Protein AF-A0A928JBV0-F1 (afdb_monomer)

Secondary structure (DSSP, 8-state):
-EEEEEEE-SHHHHHHHHHHHHHHHT-TTEEEEEEE--TTHHHHHHHHHHHTPPPSEE-----TT--HHHHHHHHHHHHHHHHHHH--SEEEEETTSHHHHHHHHHHHHTT--EEEETTT---S-TTSSTTHHHHHHHHHHHEEEEEESSHHHHHHHHHTT--GGGEEE---THHHHHHHH--TT---HHHHHTTTS---------GGGTTHHHHHHHHHHHHH-

Nearest PDB structures (foldseek):
  4fkz-assembly1_B  TM=9.687E-01  e=2.172E-29  Bacillus subtilis subsp. subtilis str. 168
  3dzc-assembly1_B  TM=9.925E-01  e=2.693E-26  Vibrio cholerae
  8ahf-assembly1_B-2  TM=8.618E-01  e=4.509E-29  Bacillus anthracis
  1o6c-assembly1_A  TM=9.311E-01  e=1.449E-27  Bacillus subtilis
  1o6c-assembly1_B  TM=8.929E-01  e=6.980E-28  Bacillus subtilis

Radius of gyration: 18.91 Å; Cα contacts (8 Å, |Δi|>4): 354; chains: 1; bounding box: 47×37×56 Å

Mean predicted aligned error: 4.32 Å

Sequence (225 aa):
MKKVMLVFGTRPEAI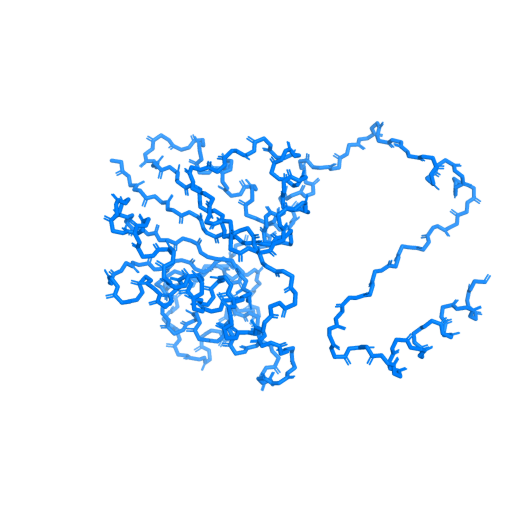KMCPLVNELKSRKNIETIVCVTGQHRQMLDQVLGAFGVVPDYDLSIMKQGQTLFDITTNILNSIKEVLETVSPDVVLVHGDTSTTFVTALACFYLQIPVGHVEAGLRTYDIYSPYPEEFNRQAVGIISKYNFAPTERSKDNLVREGKAVDSIFVTGNTAIDALKTTVREDYTHPELEWAKDSRLIMITAHRRENLGEPMHSMFRAIRRVM

Foldseek 3Di:
DAEEEEEEEDLVQLLQCLLVLVVQVVDPVYDYAYEYAPQPVVSNVVSCVLSVHDHPYYLNQHDPPDDLVSSLVSLLVSVLVVCVVRVGQEYEAEAFDSRRQSNLVSCVVVVRAYAYAQAQDAPPDCVVQPPRRVSRVNSLVRHQAYAHQDVNSLVNSVVVVDDNVRYHHDHTSNVVSCVSNDDPPDDDPVCVVCVVHDDDDDDDDRPVCPDPNVVVVVVVVVVVD

Solvent-accessible surface area (backbone atoms only — not comparable to full-atom values): 12486 Å² total; per-residue (Å²): 117,48,36,39,32,39,43,45,26,38,44,74,43,43,49,34,43,46,52,54,50,56,54,42,64,71,36,94,59,44,44,66,42,36,36,31,41,26,64,35,49,77,60,30,52,55,46,30,60,72,68,72,53,77,63,80,38,73,62,63,60,53,61,90,88,65,49,74,66,52,53,44,52,46,50,44,61,56,48,48,60,53,49,68,72,64,59,46,69,29,38,37,28,46,52,33,43,70,58,27,28,36,50,45,50,50,28,55,77,69,71,35,45,28,31,29,39,56,25,39,74,81,74,92,35,59,75,52,56,68,62,34,42,44,24,34,54,56,34,58,73,67,39,60,32,31,35,8,39,38,69,71,18,43,51,48,35,46,74,74,68,46,60,69,92,37,52,42,74,70,48,57,48,60,61,56,32,48,74,76,66,66,60,95,85,70,82,48,73,71,54,64,72,38,64,95,54,89,82,84,87,85,88,88,82,59,77,90,37,66,58,68,60,45,55,51,52,53,55,53,52,65,74,76,107

pLDDT: mean 94.3, std 5.61, range [72.19, 98.88]

Structure (mmCIF, N/CA/C/O backbone):
data_AF-A0A928JBV0-F1
#
_entry.id   AF-A0A928JBV0-F1
#
loop_
_atom_site.group_PDB
_atom_site.id
_atom_site.type_symbol
_atom_site.label_atom_id
_atom_site.label_alt_id
_atom_site.label_comp_id
_atom_site.label_asym_id
_atom_site.label_entity_id
_atom_site.label_seq_id
_atom_site.pdbx_PDB_ins_code
_atom_site.Cartn_x
_atom_site.Cartn_y
_atom_site.Cartn_z
_atom_site.occupancy
_atom_site.B_iso_or_equiv
_atom_site.auth_seq_id
_atom_site.auth_comp_id
_atom_site.auth_asym_id
_atom_site.auth_atom_id
_atom_site.pdbx_PDB_model_num
ATOM 1 N N . MET A 1 1 ? -21.062 11.197 8.707 1.00 83.94 1 MET A N 1
ATOM 2 C CA . MET A 1 1 ? -20.104 10.909 7.619 1.00 83.94 1 MET A CA 1
ATOM 3 C C . MET A 1 1 ? -19.046 9.983 8.195 1.00 83.94 1 MET A C 1
ATOM 5 O O . MET A 1 1 ? -18.702 10.190 9.352 1.00 83.94 1 MET A O 1
ATOM 9 N N . LYS A 1 2 ? -18.625 8.929 7.489 1.00 95.31 2 LYS A N 1
ATOM 10 C CA . LYS A 1 2 ? -17.580 8.016 7.985 1.00 95.31 2 LYS A CA 1
ATOM 11 C C . LYS A 1 2 ? -16.207 8.521 7.551 1.00 95.31 2 LYS A C 1
ATOM 13 O O . LYS A 1 2 ? -16.027 8.758 6.360 1.00 95.31 2 LYS A O 1
ATOM 18 N N . LYS A 1 3 ? -15.267 8.668 8.486 1.00 98.25 3 LYS A N 1
ATOM 19 C CA . LYS A 1 3 ? -13.886 9.086 8.214 1.00 98.25 3 LYS A CA 1
ATOM 20 C C . LYS A 1 3 ? -13.041 7.892 7.795 1.00 98.25 3 LYS A C 1
ATOM 22 O O . LYS A 1 3 ? -12.772 7.005 8.602 1.00 98.25 3 LYS A O 1
ATOM 27 N N . VAL A 1 4 ? -12.632 7.878 6.531 1.00 98.69 4 VAL A N 1
ATOM 28 C CA . VAL A 1 4 ? -11.766 6.852 5.945 1.00 98.69 4 VAL A CA 1
ATOM 29 C C . VAL A 1 4 ? -10.428 7.498 5.630 1.00 98.69 4 VAL A C 1
ATOM 31 O O . VAL A 1 4 ? -10.337 8.363 4.760 1.00 98.69 4 VAL A O 1
ATOM 34 N N . MET A 1 5 ? -9.389 7.071 6.339 1.00 98.81 5 MET A N 1
ATOM 35 C CA . MET A 1 5 ? -8.034 7.569 6.131 1.00 98.81 5 MET A CA 1
ATOM 36 C C . MET A 1 5 ? -7.238 6.572 5.292 1.00 98.81 5 MET A C 1
ATOM 38 O O . MET A 1 5 ? -7.181 5.396 5.629 1.00 98.81 5 MET A O 1
ATOM 42 N N . LEU A 1 6 ? -6.619 7.020 4.205 1.00 98.75 6 LEU A N 1
ATOM 43 C CA . LEU A 1 6 ? -5.734 6.213 3.372 1.00 98.75 6 LEU A CA 1
ATOM 44 C C . LEU A 1 6 ? -4.290 6.580 3.681 1.00 98.75 6 LEU A C 1
ATOM 46 O O . LEU A 1 6 ? -3.950 7.764 3.683 1.00 98.75 6 LEU A O 1
ATOM 50 N N . VAL A 1 7 ? -3.452 5.568 3.909 1.00 98.44 7 VAL A N 1
ATOM 51 C CA . VAL A 1 7 ? -2.036 5.758 4.230 1.00 98.44 7 VAL A CA 1
ATOM 52 C C . VAL A 1 7 ? -1.150 4.974 3.273 1.00 98.44 7 VAL A C 1
ATOM 54 O O . VAL A 1 7 ? -1.300 3.761 3.120 1.00 98.44 7 VAL A O 1
ATOM 57 N N . PHE A 1 8 ? -0.216 5.673 2.628 1.00 97.56 8 PHE A N 1
ATOM 58 C CA . PHE A 1 8 ? 0.769 5.095 1.710 1.00 97.56 8 PHE A CA 1
ATOM 59 C C . PHE A 1 8 ? 2.039 5.955 1.645 1.00 97.56 8 PHE A C 1
ATOM 61 O O . PHE A 1 8 ? 2.011 7.142 1.955 1.00 97.56 8 PHE A O 1
ATOM 68 N N . GLY A 1 9 ? 3.181 5.371 1.278 1.00 93.00 9 GLY A N 1
ATOM 69 C CA . GLY A 1 9 ? 4.481 6.045 1.419 1.00 93.00 9 GLY A CA 1
ATOM 70 C C . GLY A 1 9 ? 5.362 6.060 0.182 1.00 93.00 9 GLY A C 1
ATOM 71 O O . GLY A 1 9 ? 6.309 6.845 0.093 1.00 93.00 9 GLY A O 1
ATOM 72 N N . THR A 1 10 ? 5.076 5.181 -0.770 1.00 92.00 10 THR A N 1
ATOM 73 C CA . THR A 1 10 ? 5.952 4.895 -1.901 1.00 92.00 10 THR A CA 1
ATOM 74 C C . THR A 1 10 ? 5.233 5.074 -3.234 1.00 92.00 10 THR A C 1
ATOM 76 O O . THR A 1 10 ? 4.006 5.041 -3.323 1.00 92.00 10 THR A O 1
ATOM 79 N N . ARG A 1 11 ? 6.017 5.218 -4.309 1.00 92.44 11 ARG A N 1
ATOM 80 C CA . ARG A 1 11 ? 5.502 5.313 -5.681 1.00 92.44 11 ARG A CA 1
ATOM 81 C C . ARG A 1 11 ? 4.572 4.141 -6.063 1.00 92.44 11 ARG A C 1
ATOM 83 O O . ARG A 1 11 ? 3.486 4.425 -6.561 1.00 92.44 11 ARG A O 1
ATOM 90 N N . PRO A 1 12 ? 4.931 2.853 -5.850 1.00 92.94 12 PRO A N 1
ATOM 91 C CA . PRO A 1 12 ? 4.042 1.742 -6.201 1.00 92.94 12 PRO A CA 1
ATOM 92 C C . PRO A 1 12 ? 2.719 1.749 -5.430 1.00 92.94 12 PRO A C 1
ATOM 94 O O . PRO A 1 12 ? 1.679 1.467 -6.019 1.00 92.94 12 PRO A O 1
ATOM 97 N N . GLU A 1 13 ? 2.745 2.098 -4.140 1.00 96.00 13 GLU A N 1
ATOM 98 C CA . GLU A 1 13 ? 1.518 2.217 -3.347 1.00 96.00 13 GLU A CA 1
ATOM 99 C C . GLU A 1 13 ? 0.649 3.365 -3.860 1.00 96.00 13 GLU A C 1
ATOM 101 O O . GLU A 1 13 ? -0.545 3.176 -4.054 1.00 96.00 13 GLU A O 1
ATOM 106 N N . ALA A 1 14 ? 1.236 4.531 -4.146 1.00 95.44 14 ALA A N 1
ATOM 107 C CA . ALA A 1 14 ? 0.493 5.684 -4.642 1.00 95.44 14 ALA A CA 1
ATOM 108 C C . ALA A 1 14 ? -0.211 5.394 -5.974 1.00 95.44 14 ALA A C 1
ATOM 110 O O . ALA A 1 14 ? -1.377 5.747 -6.122 1.00 95.44 14 ALA A O 1
ATOM 111 N N . ILE A 1 15 ? 0.447 4.692 -6.906 1.00 95.38 15 ILE A N 1
ATOM 112 C CA . ILE A 1 15 ? -0.160 4.298 -8.192 1.00 95.38 15 ILE A CA 1
ATOM 113 C C . ILE A 1 15 ? -1.432 3.475 -7.959 1.00 95.38 15 ILE A C 1
ATOM 115 O O . ILE A 1 15 ? -2.425 3.668 -8.650 1.00 95.38 15 ILE A O 1
ATOM 119 N N . LYS A 1 16 ? -1.416 2.576 -6.971 1.00 96.62 16 LYS A N 1
ATOM 120 C CA . LYS A 1 16 ? -2.534 1.677 -6.661 1.00 96.62 16 LYS A CA 1
ATOM 121 C C . LYS A 1 16 ? -3.578 2.301 -5.731 1.00 96.62 16 LYS A C 1
ATOM 123 O O . LYS A 1 16 ? -4.743 1.915 -5.784 1.00 96.62 16 LYS A O 1
ATOM 128 N N . MET A 1 17 ? -3.196 3.257 -4.889 1.00 97.88 17 MET A N 1
ATOM 129 C CA . MET A 1 17 ? -4.086 3.878 -3.905 1.00 97.88 17 MET A CA 1
ATOM 130 C C . MET A 1 17 ? -4.766 5.144 -4.422 1.00 97.88 17 MET A C 1
ATOM 132 O O . MET A 1 17 ? -5.893 5.413 -4.020 1.00 97.88 17 MET A O 1
ATOM 136 N N . CYS A 1 18 ? -4.157 5.904 -5.336 1.00 97.12 18 CYS A N 1
ATOM 137 C CA . CYS A 1 18 ? -4.776 7.120 -5.875 1.00 97.12 18 CYS A CA 1
ATOM 138 C C . CYS A 1 18 ? -6.117 6.878 -6.600 1.00 97.12 18 CYS A C 1
ATOM 140 O O . CYS A 1 18 ? -7.041 7.662 -6.372 1.00 97.12 18 CYS A O 1
ATOM 142 N N . PRO A 1 19 ? -6.305 5.801 -7.396 1.00 96.75 19 PRO A N 1
ATOM 143 C CA . PRO A 1 19 ? -7.626 5.464 -7.930 1.00 96.75 19 PRO A CA 1
ATOM 144 C C . PRO A 1 19 ? -8.675 5.292 -6.824 1.00 96.75 19 PRO A C 1
ATOM 146 O O . PRO A 1 19 ? -9.783 5.812 -6.932 1.00 96.75 19 PRO A O 1
ATOM 149 N N . LEU A 1 20 ? -8.301 4.635 -5.720 1.00 97.69 20 LEU A N 1
ATOM 150 C CA . LEU A 1 20 ? -9.177 4.437 -4.566 1.00 97.69 20 LEU A CA 1
ATOM 151 C C . LEU A 1 20 ? -9.459 5.750 -3.820 1.00 97.69 20 LEU A C 1
ATOM 153 O O . LEU A 1 20 ? -10.593 5.976 -3.405 1.00 97.69 20 LEU A O 1
ATOM 157 N N . VAL A 1 21 ? -8.467 6.638 -3.685 1.00 98.06 21 VAL A N 1
ATOM 158 C CA . VAL A 1 21 ? -8.668 7.995 -3.145 1.00 98.06 21 VAL A CA 1
ATOM 159 C C . VAL A 1 21 ? -9.732 8.735 -3.955 1.00 98.06 21 VAL A C 1
ATOM 161 O O . VAL A 1 21 ? -10.679 9.270 -3.380 1.00 98.06 21 VAL A O 1
ATOM 164 N N . ASN A 1 22 ? -9.589 8.760 -5.280 1.00 96.69 22 ASN A N 1
ATOM 165 C CA . ASN A 1 22 ? -10.505 9.477 -6.166 1.00 96.69 22 ASN A CA 1
ATOM 166 C C . ASN A 1 22 ? -11.915 8.875 -6.125 1.00 96.69 22 ASN A C 1
ATOM 168 O O . ASN A 1 22 ? -12.902 9.610 -6.059 1.00 96.69 22 ASN A O 1
ATOM 172 N N . GLU A 1 23 ? -12.010 7.546 -6.071 1.00 96.88 23 GLU A N 1
ATOM 173 C CA . GLU A 1 23 ? -13.278 6.843 -5.913 1.00 96.88 23 GLU A CA 1
ATOM 174 C C . GLU A 1 23 ? -13.968 7.204 -4.588 1.00 96.88 23 GLU A C 1
ATOM 176 O O . GLU A 1 23 ? -15.149 7.549 -4.590 1.00 96.88 23 GLU A O 1
ATOM 181 N N . LEU A 1 24 ? -13.248 7.203 -3.460 1.00 97.25 24 LEU A N 1
ATOM 182 C CA . LEU A 1 24 ? -13.814 7.550 -2.151 1.00 97.25 24 LEU A CA 1
ATOM 183 C C . LEU A 1 24 ? -14.225 9.025 -2.063 1.00 97.25 24 LEU A C 1
ATOM 185 O O . LEU A 1 24 ? -15.301 9.316 -1.536 1.00 97.25 24 LEU A O 1
ATOM 189 N N . LYS A 1 25 ? -13.451 9.943 -2.661 1.00 96.50 25 LYS A N 1
ATOM 190 C CA . LYS A 1 25 ? -13.806 11.371 -2.760 1.00 96.50 25 LYS A CA 1
ATOM 191 C C . LYS A 1 25 ? -15.112 11.614 -3.528 1.00 96.50 25 LYS A C 1
ATOM 193 O O . LYS A 1 25 ? -15.774 12.620 -3.289 1.00 96.50 25 LYS A O 1
ATOM 198 N N . SER A 1 26 ? -15.530 10.695 -4.404 1.00 96.19 26 SER A N 1
ATOM 199 C CA . SER A 1 26 ? -16.819 10.786 -5.110 1.00 96.19 26 SER A CA 1
ATOM 200 C C . SER A 1 26 ? -18.037 10.421 -4.238 1.00 96.19 26 SER A C 1
ATOM 202 O O . SER A 1 26 ? -19.185 10.683 -4.615 1.00 96.19 26 SER A O 1
ATOM 204 N N . ARG A 1 27 ? -17.830 9.805 -3.062 1.00 96.69 27 ARG A N 1
ATOM 205 C CA . ARG A 1 27 ? -18.903 9.250 -2.222 1.00 96.69 27 ARG A CA 1
ATOM 206 C C . ARG A 1 27 ? -19.367 10.248 -1.158 1.00 96.69 27 ARG A C 1
ATOM 208 O O . ARG A 1 27 ? -18.659 10.543 -0.208 1.00 96.69 27 ARG A O 1
ATOM 215 N N . LYS A 1 28 ? -20.637 10.665 -1.230 1.00 94.00 28 LYS A N 1
ATOM 216 C CA . LYS A 1 28 ? -21.239 11.683 -0.335 1.00 94.00 28 LYS A CA 1
ATOM 217 C C . LYS A 1 28 ? -21.212 11.368 1.171 1.00 94.00 28 LYS A C 1
ATOM 219 O O . LYS A 1 28 ? -21.326 12.282 1.976 1.00 94.00 28 LYS A O 1
ATOM 224 N N . ASN A 1 29 ? -21.112 10.095 1.561 1.00 95.25 29 ASN A N 1
ATOM 225 C CA . ASN A 1 29 ? -21.184 9.669 2.967 1.00 95.25 29 ASN A CA 1
ATOM 226 C C . ASN A 1 29 ? -19.812 9.353 3.586 1.00 95.25 29 ASN A C 1
ATOM 228 O O . ASN A 1 29 ? -19.758 8.925 4.746 1.00 95.25 29 ASN A O 1
ATOM 232 N N . ILE A 1 30 ? -18.729 9.562 2.832 1.00 97.56 30 ILE A N 1
ATOM 233 C CA . ILE A 1 30 ? -17.359 9.263 3.241 1.00 97.56 30 ILE A CA 1
ATOM 234 C C . ILE A 1 30 ? -16.554 10.557 3.269 1.00 97.56 30 ILE A C 1
ATOM 236 O O . ILE A 1 30 ? -16.477 11.287 2.287 1.00 97.56 30 ILE A O 1
ATOM 240 N N . GLU A 1 31 ? -15.931 10.813 4.408 1.00 98.12 31 GLU A N 1
ATOM 241 C CA . GLU A 1 31 ? -14.885 11.813 4.538 1.00 98.12 31 GLU A CA 1
ATOM 242 C C . GLU A 1 31 ? -13.558 11.117 4.241 1.00 98.12 31 GLU A C 1
ATOM 244 O O . GLU A 1 31 ? -13.145 10.221 4.978 1.00 98.12 31 GLU A O 1
ATOM 249 N N . THR A 1 32 ? -12.941 11.467 3.114 1.00 98.38 32 THR A N 1
ATOM 250 C CA . THR A 1 32 ? -11.702 10.833 2.650 1.00 98.38 32 THR A CA 1
ATOM 251 C C . THR A 1 32 ? -10.517 11.663 3.104 1.00 98.38 32 THR A C 1
ATOM 253 O O . THR A 1 32 ? -10.417 12.821 2.711 1.00 98.38 32 THR A O 1
ATOM 256 N N . ILE A 1 33 ? -9.623 11.057 3.881 1.00 98.62 33 ILE A N 1
ATOM 257 C CA . ILE A 1 33 ? -8.412 11.699 4.396 1.00 98.62 33 ILE A CA 1
ATOM 258 C C . ILE A 1 33 ? -7.207 10.970 3.817 1.00 98.62 33 ILE A C 1
ATOM 260 O O . ILE A 1 33 ? -7.123 9.745 3.882 1.00 98.62 33 ILE A O 1
ATOM 264 N N . VAL A 1 34 ? -6.269 11.702 3.237 1.00 98.50 34 VAL A N 1
ATOM 265 C CA . VAL A 1 34 ? -5.076 11.153 2.596 1.00 98.50 34 VAL A CA 1
ATOM 266 C C . VAL A 1 34 ? -3.859 11.529 3.423 1.00 98.50 34 VAL A C 1
ATOM 268 O O . VAL A 1 34 ? -3.534 12.704 3.570 1.00 98.50 34 VAL A O 1
ATOM 271 N N . CYS A 1 35 ? -3.156 10.528 3.939 1.00 98.31 35 CYS A N 1
ATOM 272 C CA . CYS A 1 35 ? -1.894 10.722 4.631 1.00 98.31 35 CYS A CA 1
ATOM 273 C C . CYS A 1 35 ? -0.786 9.994 3.889 1.00 98.31 35 CYS A C 1
ATOM 275 O O . CYS A 1 35 ? -0.872 8.795 3.624 1.00 98.31 35 CYS A O 1
ATOM 277 N N . VAL A 1 36 ? 0.275 10.721 3.567 1.00 97.19 36 VAL A N 1
ATOM 278 C CA . VAL A 1 36 ? 1.465 10.136 2.974 1.00 97.19 36 VAL A CA 1
ATOM 279 C C . VAL A 1 36 ? 2.617 10.146 3.956 1.00 97.19 36 VAL A C 1
ATOM 281 O O . VAL A 1 36 ? 2.863 11.138 4.638 1.00 97.19 36 VAL A O 1
ATOM 284 N N . THR A 1 37 ? 3.354 9.040 4.039 1.00 93.44 37 THR A N 1
ATOM 285 C CA . THR A 1 37 ? 4.546 9.007 4.899 1.00 93.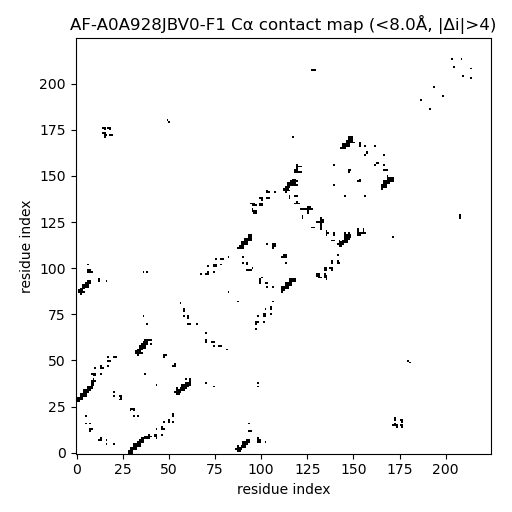44 37 THR A CA 1
ATOM 286 C C . THR A 1 37 ? 5.731 9.714 4.248 1.00 93.44 37 THR A C 1
ATOM 288 O O . THR A 1 37 ? 6.608 10.223 4.941 1.00 93.44 37 THR A O 1
ATOM 291 N N . GLY A 1 38 ? 5.753 9.770 2.913 1.00 84.19 38 GLY A N 1
ATOM 292 C CA . GLY A 1 38 ? 6.812 10.418 2.152 1.00 84.19 38 GLY A CA 1
ATOM 293 C C . GLY A 1 38 ? 8.107 9.609 2.076 1.00 84.19 38 GLY A C 1
ATOM 294 O O . GLY A 1 38 ? 9.152 10.208 1.863 1.00 84.19 38 GLY A O 1
ATOM 295 N N . GLN A 1 39 ? 8.071 8.273 2.215 1.00 73.62 39 GLN A N 1
ATOM 296 C CA . GLN A 1 39 ? 9.257 7.398 2.146 1.00 73.62 39 GLN A CA 1
ATOM 297 C C . GLN A 1 39 ? 10.081 7.600 0.854 1.00 73.62 39 GLN A C 1
ATOM 299 O O . GLN A 1 39 ? 11.307 7.533 0.896 1.00 73.62 39 GLN A O 1
ATOM 304 N N . HIS A 1 40 ? 9.428 7.905 -0.277 1.00 75.38 40 HIS A N 1
ATOM 305 C CA . HIS A 1 40 ? 10.074 8.285 -1.545 1.00 75.38 40 HIS A CA 1
ATOM 306 C C . HIS A 1 40 ? 9.528 9.615 -2.098 1.00 75.38 40 HIS A C 1
ATOM 308 O O . HIS A 1 40 ? 8.868 9.618 -3.137 1.00 75.38 40 HIS A O 1
ATOM 314 N N . ARG A 1 41 ? 9.808 10.743 -1.431 1.00 78.31 41 ARG A N 1
ATOM 315 C CA . ARG A 1 41 ? 9.192 12.059 -1.709 1.00 78.31 41 ARG A CA 1
ATOM 316 C C . ARG A 1 41 ? 9.095 12.440 -3.195 1.00 78.31 41 ARG A C 1
ATOM 318 O O . ARG A 1 41 ? 7.999 12.517 -3.732 1.00 78.31 41 ARG A O 1
ATOM 325 N N . GLN A 1 42 ? 10.225 12.569 -3.894 1.00 81.25 42 GLN A N 1
ATOM 326 C CA . GLN A 1 42 ? 10.232 13.035 -5.294 1.00 81.25 42 GLN A CA 1
ATOM 327 C C . GLN A 1 42 ? 9.425 12.133 -6.243 1.00 81.25 42 GLN A C 1
ATOM 329 O O . GLN A 1 42 ? 8.733 12.618 -7.133 1.00 81.25 42 GLN A O 1
ATOM 334 N N . MET A 1 43 ? 9.514 10.811 -6.067 1.00 83.31 43 MET A N 1
ATOM 335 C CA . MET A 1 43 ? 8.787 9.857 -6.912 1.00 83.31 43 MET A CA 1
ATOM 336 C C . MET A 1 43 ? 7.304 9.770 -6.549 1.00 83.31 43 MET A C 1
ATOM 338 O O . MET A 1 43 ? 6.486 9.423 -7.398 1.00 83.31 43 MET A O 1
ATOM 342 N N . LEU A 1 44 ? 6.971 10.034 -5.287 1.00 87.62 44 LEU A N 1
ATOM 343 C CA . LEU A 1 44 ? 5.603 10.076 -4.797 1.00 87.62 44 LEU A CA 1
ATOM 344 C C . LEU A 1 44 ? 4.868 11.299 -5.357 1.00 87.62 44 LEU A C 1
ATOM 346 O O . LEU A 1 44 ? 3.776 11.141 -5.897 1.00 87.62 44 LEU A O 1
ATOM 350 N N . ASP A 1 45 ? 5.497 12.476 -5.315 1.00 88.25 45 ASP A N 1
ATOM 351 C CA . ASP A 1 45 ? 4.914 13.738 -5.791 1.00 88.25 45 ASP A CA 1
ATOM 352 C C . ASP A 1 45 ? 4.511 13.667 -7.272 1.00 88.25 45 ASP A C 1
ATOM 354 O O . ASP A 1 45 ? 3.442 14.141 -7.657 1.00 88.25 45 ASP A O 1
ATOM 358 N N . GLN A 1 46 ? 5.321 13.000 -8.103 1.00 88.38 46 GLN A N 1
ATOM 359 C CA . GLN A 1 46 ? 5.004 12.769 -9.518 1.00 88.38 46 GLN A CA 1
ATOM 360 C C . GLN A 1 46 ? 3.698 11.989 -9.702 1.00 88.38 46 GLN A C 1
ATOM 362 O O . GLN A 1 46 ? 2.892 12.320 -10.571 1.00 88.38 46 GLN A O 1
ATOM 367 N N . VAL A 1 47 ? 3.480 10.955 -8.886 1.00 92.25 47 VAL A N 1
ATOM 368 C CA . VAL A 1 47 ? 2.261 10.143 -8.959 1.00 92.25 47 VAL A CA 1
ATOM 369 C C . VAL A 1 47 ? 1.071 10.929 -8.431 1.00 92.25 47 VAL A C 1
ATOM 371 O O . VAL A 1 47 ? 0.044 10.984 -9.095 1.00 92.25 47 VAL A O 1
ATOM 374 N N . LEU A 1 48 ? 1.213 11.585 -7.281 1.00 93.69 48 LEU A N 1
ATOM 375 C CA . LEU A 1 48 ? 0.160 12.425 -6.711 1.00 93.69 48 LEU A CA 1
ATOM 376 C C . LEU A 1 48 ? -0.319 13.484 -7.715 1.00 93.69 48 LEU A C 1
ATOM 378 O O . LEU A 1 48 ? -1.523 13.616 -7.938 1.00 93.69 48 LEU A O 1
ATOM 382 N N . GLY A 1 49 ? 0.618 14.156 -8.393 1.00 92.06 49 GLY A N 1
ATOM 383 C CA . GLY A 1 49 ? 0.319 15.109 -9.460 1.00 92.06 49 GLY A CA 1
ATOM 384 C C . GLY A 1 49 ? -0.410 14.475 -10.647 1.00 92.06 49 GLY A C 1
ATOM 385 O O . GLY A 1 49 ? -1.414 15.019 -11.102 1.00 92.06 49 GLY A O 1
ATOM 386 N N . ALA A 1 50 ? 0.031 13.299 -11.108 1.00 90.75 50 ALA A N 1
ATOM 387 C CA . ALA A 1 50 ? -0.609 12.585 -12.217 1.00 90.75 50 ALA A CA 1
ATOM 388 C C . ALA A 1 50 ? -2.066 12.177 -11.921 1.00 90.75 50 ALA A C 1
ATOM 390 O O . ALA A 1 50 ? -2.880 12.116 -12.839 1.00 90.75 50 ALA A O 1
ATOM 391 N N . PHE A 1 51 ? -2.404 11.923 -10.654 1.00 93.50 51 PHE A N 1
ATOM 392 C CA . PHE A 1 51 ? -3.761 11.567 -10.226 1.00 93.50 51 PHE A CA 1
ATOM 393 C C . PHE A 1 51 ? -4.573 12.741 -9.656 1.00 93.50 51 PHE A C 1
ATOM 395 O O . PHE A 1 51 ? -5.729 12.539 -9.275 1.00 93.50 51 PHE A O 1
ATOM 402 N N . GLY A 1 52 ? -3.996 13.946 -9.574 1.00 93.94 52 GLY A N 1
ATOM 403 C CA . GLY A 1 52 ? -4.643 15.117 -8.973 1.00 93.94 52 GLY A CA 1
ATOM 404 C C . GLY A 1 52 ? -4.938 14.962 -7.476 1.00 93.94 52 GLY A C 1
ATOM 405 O O . GLY A 1 52 ? -5.898 15.543 -6.968 1.00 93.94 52 GLY A O 1
ATOM 406 N N . VAL A 1 53 ? -4.150 14.156 -6.759 1.00 96.06 53 VAL A N 1
ATOM 407 C CA . VAL A 1 53 ? -4.349 13.883 -5.331 1.00 96.06 53 VAL A CA 1
AT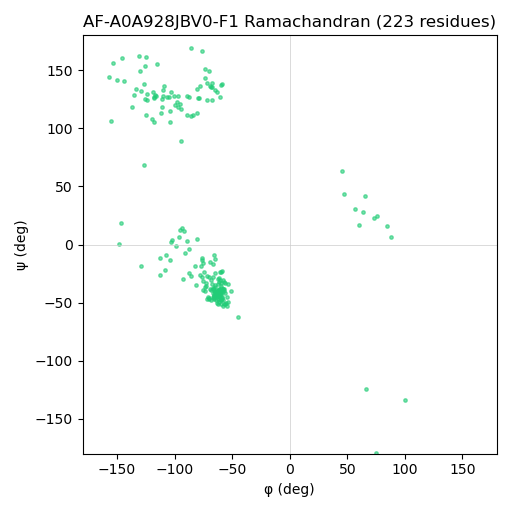OM 408 C C . VAL A 1 53 ? -3.451 14.789 -4.499 1.00 96.06 53 VAL A C 1
ATOM 410 O O . VAL A 1 53 ? -2.231 14.688 -4.557 1.00 96.06 53 VAL A O 1
ATOM 413 N N . VAL A 1 54 ? -4.064 15.634 -3.672 1.00 96.44 54 VAL A N 1
ATOM 414 C CA . VAL A 1 54 ? -3.371 16.409 -2.634 1.00 96.44 54 VAL A CA 1
ATOM 415 C C . VAL A 1 54 ? -3.519 15.674 -1.296 1.00 96.44 54 VAL A C 1
ATOM 417 O O . VAL A 1 54 ? -4.663 15.405 -0.911 1.00 96.44 54 VAL A O 1
ATOM 420 N N . PRO A 1 55 ? -2.413 15.311 -0.616 1.00 97.00 55 PRO A N 1
ATOM 421 C CA . PRO A 1 55 ? -2.460 14.758 0.734 1.00 97.00 55 PRO A CA 1
ATOM 422 C C . PRO A 1 55 ? -2.937 15.796 1.755 1.00 97.00 55 PRO A C 1
ATOM 424 O O . PRO A 1 55 ? -2.500 16.943 1.716 1.00 97.00 55 PRO A O 1
ATOM 427 N N . ASP A 1 56 ? -3.778 15.373 2.695 1.00 98.19 56 ASP A N 1
ATOM 428 C CA . ASP A 1 56 ? -4.158 16.167 3.870 1.00 98.19 56 ASP A CA 1
ATOM 429 C C . ASP A 1 56 ? -3.021 16.198 4.904 1.00 98.19 56 ASP A C 1
ATOM 431 O O . ASP A 1 56 ? -2.830 17.188 5.607 1.00 98.19 56 ASP A O 1
ATOM 435 N N . TYR A 1 57 ? -2.233 15.118 4.961 1.00 97.88 57 TYR A N 1
ATOM 436 C CA . TYR A 1 57 ? -1.061 14.990 5.824 1.00 97.88 57 TYR A CA 1
ATOM 437 C C . TYR A 1 57 ? 0.133 14.436 5.043 1.00 97.88 57 TYR A C 1
ATOM 439 O O . TYR A 1 57 ? 0.015 13.426 4.351 1.00 97.88 57 TYR A O 1
ATOM 447 N N . ASP A 1 58 ? 1.301 15.050 5.211 1.00 95.44 58 ASP A N 1
ATOM 448 C CA . ASP A 1 58 ? 2.591 14.552 4.724 1.00 95.44 58 ASP A CA 1
ATOM 449 C C . ASP A 1 58 ? 3.554 14.464 5.914 1.00 95.44 58 ASP A C 1
ATOM 451 O O . ASP A 1 58 ? 3.941 15.483 6.486 1.00 95.44 58 ASP A O 1
ATOM 455 N N . LEU A 1 59 ? 3.921 13.242 6.312 1.00 93.31 59 LEU A N 1
ATOM 456 C CA . LEU A 1 59 ? 4.821 13.016 7.449 1.00 93.31 59 LEU A CA 1
ATOM 457 C C . LEU A 1 59 ? 6.288 13.323 7.111 1.00 93.31 59 LEU A C 1
ATOM 459 O O . LEU A 1 59 ? 7.108 13.438 8.019 1.00 93.31 59 LEU A O 1
ATOM 463 N N . SER A 1 60 ? 6.631 13.423 5.820 1.00 87.69 60 SER A N 1
ATOM 464 C CA . SER A 1 60 ? 7.959 13.788 5.317 1.00 87.69 60 SER A CA 1
ATOM 465 C C . SER A 1 60 ? 9.114 13.031 5.992 1.00 87.69 60 SER A C 1
ATOM 467 O O . SER A 1 60 ? 10.152 13.606 6.320 1.00 87.69 60 SER A O 1
ATOM 469 N N . ILE A 1 61 ? 8.964 11.714 6.185 1.00 84.62 61 ILE A N 1
ATOM 470 C CA . ILE A 1 61 ? 9.920 10.918 6.977 1.00 84.62 61 ILE A CA 1
ATOM 471 C C . ILE A 1 61 ? 11.236 10.612 6.254 1.00 84.62 61 ILE A C 1
ATOM 473 O O . ILE A 1 61 ? 12.144 10.067 6.883 1.00 84.62 61 ILE A O 1
ATOM 477 N N . MET A 1 62 ? 11.335 10.852 4.941 1.00 78.69 62 MET A N 1
ATOM 478 C CA . MET A 1 62 ? 12.488 10.428 4.141 1.00 78.69 62 MET A CA 1
ATOM 479 C C . MET A 1 62 ? 13.780 11.067 4.648 1.00 78.69 62 MET A C 1
ATOM 481 O O . MET A 1 62 ? 13.912 12.287 4.726 1.00 78.69 62 MET A O 1
ATOM 485 N N . LYS A 1 63 ? 14.773 10.218 4.910 1.00 79.75 63 LYS A N 1
ATOM 486 C CA . LYS A 1 63 ? 16.159 10.612 5.177 1.00 79.75 63 LYS A CA 1
ATOM 487 C C . LYS A 1 63 ? 17.084 9.775 4.296 1.00 79.75 63 LYS A C 1
ATOM 489 O O . LYS A 1 63 ? 16.777 8.635 3.949 1.00 79.75 63 LYS A O 1
ATOM 494 N N . GLN A 1 64 ? 18.222 10.335 3.903 1.00 79.81 64 GLN A N 1
ATOM 495 C CA . GLN A 1 64 ? 19.204 9.598 3.112 1.00 79.81 64 GLN A CA 1
ATOM 496 C C . GLN A 1 64 ? 19.838 8.484 3.962 1.00 79.81 64 GLN A C 1
ATOM 498 O O . GLN A 1 64 ? 20.183 8.714 5.117 1.00 79.81 64 GLN A O 1
ATOM 503 N N . GLY A 1 65 ? 19.986 7.280 3.399 1.00 79.94 65 GLY A N 1
ATOM 504 C CA . GLY A 1 65 ? 20.651 6.159 4.077 1.00 79.94 65 GLY A CA 1
ATOM 505 C C . GLY A 1 65 ? 19.854 5.506 5.214 1.00 79.94 65 GLY A C 1
ATOM 506 O O . GLY A 1 65 ? 20.457 4.884 6.082 1.00 79.94 65 GLY A O 1
ATOM 507 N N . GLN A 1 66 ? 18.523 5.637 5.226 1.00 85.50 66 GLN A N 1
ATOM 508 C CA . GLN A 1 66 ? 17.679 5.051 6.271 1.00 85.50 66 GLN A CA 1
ATOM 509 C C . GLN A 1 66 ? 17.789 3.528 6.365 1.00 85.50 66 GLN A C 1
ATOM 511 O O . GLN A 1 66 ? 17.735 2.803 5.368 1.00 85.50 66 GLN A O 1
ATOM 516 N N . THR A 1 67 ? 17.852 3.042 7.600 1.00 90.75 67 THR A N 1
ATOM 517 C CA . THR A 1 67 ? 17.667 1.631 7.930 1.00 90.75 67 THR A CA 1
ATOM 518 C C . THR A 1 67 ? 16.181 1.303 8.114 1.00 90.75 67 THR A C 1
ATOM 520 O O . THR A 1 67 ? 15.332 2.189 8.233 1.00 90.75 67 THR A O 1
ATOM 523 N N . LEU A 1 68 ? 15.845 0.010 8.199 1.00 92.06 68 LEU A N 1
ATOM 524 C CA . LEU A 1 68 ? 14.484 -0.416 8.553 1.00 92.06 68 LEU A CA 1
ATOM 525 C C . LEU A 1 68 ? 14.067 0.078 9.951 1.00 92.06 68 LEU A C 1
ATOM 527 O O . LEU A 1 68 ? 12.890 0.372 10.159 1.00 92.06 68 LEU A O 1
ATOM 531 N N . PHE A 1 69 ? 15.019 0.224 10.882 1.00 94.44 69 PHE A N 1
ATOM 532 C CA . PHE A 1 69 ? 14.773 0.792 12.211 1.00 94.44 69 PHE A CA 1
ATOM 533 C C . PHE A 1 69 ? 14.391 2.271 12.123 1.00 94.44 69 PHE A C 1
ATOM 535 O O . PHE A 1 69 ? 13.416 2.695 12.747 1.00 94.44 69 PHE A O 1
ATOM 542 N N . ASP A 1 70 ? 15.109 3.046 11.307 1.00 93.31 70 ASP A N 1
ATOM 543 C CA . ASP A 1 70 ? 14.815 4.467 11.113 1.00 93.31 70 ASP A CA 1
ATOM 544 C C . ASP A 1 70 ? 13.444 4.655 10.470 1.00 93.31 70 ASP A C 1
ATOM 546 O O . ASP A 1 70 ? 12.640 5.448 10.949 1.00 93.31 70 ASP A O 1
ATOM 550 N N . ILE A 1 71 ? 13.145 3.909 9.402 1.00 92.19 71 ILE A N 1
ATOM 551 C CA . ILE A 1 71 ? 11.841 3.982 8.727 1.00 92.19 71 ILE A CA 1
ATOM 552 C C . ILE A 1 71 ? 10.727 3.665 9.727 1.00 92.19 71 ILE A C 1
ATOM 554 O O . ILE A 1 71 ? 9.773 4.429 9.857 1.00 92.19 71 ILE A O 1
ATOM 558 N N . THR A 1 72 ? 10.887 2.581 10.488 1.00 95.38 72 THR A N 1
ATOM 559 C CA . THR A 1 72 ? 9.875 2.117 11.440 1.00 95.38 72 THR A CA 1
ATOM 560 C C . THR A 1 72 ? 9.611 3.125 12.551 1.00 95.38 72 THR A C 1
ATOM 562 O O . THR A 1 72 ? 8.464 3.487 12.797 1.00 95.38 72 THR A O 1
ATOM 565 N N . THR A 1 73 ? 10.660 3.613 13.212 1.00 95.69 73 THR A N 1
ATOM 566 C CA . THR A 1 73 ? 10.505 4.545 14.336 1.00 95.69 73 THR A CA 1
ATOM 567 C C . THR A 1 73 ? 9.971 5.903 13.884 1.00 95.69 73 THR A C 1
ATOM 569 O O . THR A 1 73 ? 9.105 6.460 14.555 1.00 95.69 73 THR A O 1
ATOM 572 N N . ASN A 1 74 ? 10.414 6.413 12.727 1.00 94.69 74 ASN A N 1
ATOM 573 C CA . ASN A 1 74 ? 9.915 7.682 12.197 1.00 94.69 74 ASN A CA 1
ATOM 574 C C . ASN A 1 74 ? 8.425 7.588 11.820 1.00 94.69 74 ASN A C 1
ATOM 576 O O . ASN A 1 74 ? 7.663 8.457 12.230 1.00 94.69 74 ASN A O 1
ATOM 580 N N . ILE A 1 75 ? 7.979 6.531 11.117 1.00 96.25 75 ILE A N 1
ATOM 581 C CA . ILE A 1 75 ? 6.544 6.359 10.800 1.00 96.25 75 ILE A CA 1
ATOM 582 C C . ILE A 1 75 ? 5.729 6.280 12.086 1.00 96.25 75 ILE A C 1
ATOM 584 O O . ILE A 1 75 ? 4.756 7.014 12.225 1.00 96.25 75 ILE A O 1
ATOM 588 N N . LEU A 1 76 ? 6.124 5.407 13.019 1.00 96.69 76 LEU A N 1
ATOM 589 C CA . LEU A 1 76 ? 5.350 5.139 14.230 1.00 96.69 76 LEU A CA 1
ATOM 590 C C . LEU A 1 76 ? 5.163 6.399 15.083 1.00 96.69 76 LEU A C 1
ATOM 592 O O . LEU A 1 76 ? 4.063 6.652 15.569 1.00 96.69 76 LEU A O 1
ATOM 596 N N . ASN A 1 77 ? 6.222 7.198 15.236 1.00 94.06 77 ASN A N 1
ATOM 597 C CA . ASN A 1 77 ? 6.172 8.433 16.014 1.00 94.06 77 ASN A CA 1
ATOM 598 C C . ASN A 1 77 ? 5.360 9.523 15.307 1.00 94.06 77 ASN A C 1
ATOM 600 O O . ASN A 1 77 ? 4.532 10.168 15.944 1.00 94.06 77 ASN A O 1
ATOM 604 N N . SER A 1 78 ? 5.568 9.719 14.001 1.00 95.56 78 SER A N 1
ATOM 605 C CA . SER A 1 78 ? 4.911 10.794 13.251 1.00 95.56 78 SER A CA 1
ATOM 606 C C . SER A 1 78 ? 3.429 10.523 12.992 1.00 95.56 78 SER A C 1
ATOM 608 O O . SER A 1 78 ? 2.620 11.444 13.037 1.00 95.56 78 SER A O 1
ATOM 610 N N . ILE A 1 79 ? 3.041 9.270 12.733 1.00 97.56 79 ILE A N 1
ATOM 611 C CA . ILE A 1 79 ? 1.649 8.947 12.399 1.00 97.56 79 ILE A CA 1
ATOM 612 C C . ILE A 1 79 ? 0.721 8.997 13.614 1.00 97.56 79 ILE A C 1
ATOM 614 O O . ILE A 1 79 ? -0.480 9.205 13.453 1.00 97.56 79 ILE A O 1
ATOM 618 N N . LYS A 1 80 ? 1.266 8.829 14.827 1.00 96.94 80 LYS A N 1
ATOM 619 C CA . LYS A 1 80 ? 0.494 8.847 16.072 1.00 96.94 80 LYS A CA 1
ATOM 620 C C . LYS A 1 80 ? -0.326 10.132 16.204 1.00 96.94 80 LYS A C 1
ATOM 622 O O . LYS A 1 80 ? -1.537 10.055 16.380 1.00 96.94 80 LYS A O 1
ATOM 627 N N . GLU A 1 81 ? 0.320 11.289 16.072 1.00 95.69 81 GLU A N 1
ATOM 628 C CA . GLU A 1 81 ? -0.330 12.597 16.226 1.00 95.69 81 GLU A CA 1
ATOM 629 C C . GLU A 1 81 ? -1.450 12.798 15.197 1.00 95.69 81 GLU A C 1
ATOM 631 O O . GLU A 1 81 ? -2.529 13.294 15.528 1.00 95.69 81 GLU A O 1
ATOM 636 N N . VAL A 1 82 ? -1.230 12.341 13.960 1.00 98.06 82 VAL A N 1
ATOM 637 C CA . VAL A 1 82 ? -2.245 12.394 12.903 1.00 98.06 82 VAL A CA 1
ATOM 638 C C . VAL A 1 82 ? -3.433 11.497 13.243 1.00 98.06 82 VAL A C 1
ATOM 640 O O . VAL A 1 82 ? -4.571 11.943 13.141 1.00 98.06 82 VAL A O 1
ATOM 643 N N . LEU A 1 83 ? -3.200 10.256 13.682 1.00 98.50 83 LEU A N 1
ATOM 644 C CA . LEU A 1 83 ? -4.276 9.328 14.046 1.00 98.50 83 LEU A CA 1
ATOM 645 C C . LEU A 1 83 ? -5.091 9.828 15.244 1.00 98.50 83 LEU A C 1
ATOM 647 O O . LEU A 1 83 ? -6.315 9.725 15.215 1.00 98.50 83 LEU A O 1
ATOM 651 N N . GLU A 1 84 ? -4.441 10.397 16.261 1.00 97.88 84 GLU A N 1
ATOM 652 C CA . GLU A 1 84 ? -5.111 10.978 17.432 1.00 97.88 84 GLU A CA 1
ATOM 653 C C . GLU A 1 84 ? -5.940 12.212 17.041 1.00 97.88 84 GLU A C 1
ATOM 655 O O . GLU A 1 84 ? -7.103 12.328 17.432 1.00 97.88 84 GLU A O 1
ATOM 660 N N . THR A 1 85 ? -5.391 13.086 16.193 1.00 97.88 85 THR A N 1
ATOM 661 C CA . THR A 1 85 ? -6.076 14.301 15.723 1.00 97.88 85 THR A CA 1
ATOM 662 C C . THR A 1 85 ? -7.263 13.975 14.819 1.00 97.88 85 THR A C 1
ATOM 664 O O . THR A 1 85 ? -8.359 14.508 14.990 1.00 97.88 85 THR A O 1
ATOM 667 N N . VAL A 1 86 ? -7.058 13.092 13.842 1.00 97.88 86 VAL A N 1
ATOM 668 C CA . VAL A 1 86 ? -8.077 12.740 12.849 1.00 97.88 86 VAL A CA 1
ATOM 669 C C . VAL A 1 86 ? -9.142 11.831 13.452 1.00 97.88 86 VAL A C 1
ATOM 671 O O . VAL A 1 86 ? -10.323 11.987 13.131 1.00 97.88 86 VAL A O 1
ATOM 674 N N . SER A 1 87 ? -8.747 10.884 14.310 1.00 97.62 87 SER A N 1
ATOM 675 C CA . SER A 1 87 ? -9.610 9.831 14.858 1.00 97.62 87 SER A CA 1
ATOM 676 C C . SER A 1 87 ? -10.489 9.175 13.771 1.00 97.62 87 SER A C 1
ATOM 678 O O . SER A 1 87 ? -11.714 9.349 13.776 1.00 97.62 87 SER A O 1
ATOM 680 N N . PRO A 1 88 ? -9.885 8.500 12.769 1.00 98.50 88 PRO A N 1
ATOM 681 C CA . PRO A 1 88 ? -10.625 7.914 11.653 1.00 98.50 88 PRO A CA 1
ATOM 682 C C . PRO A 1 88 ? -11.458 6.697 12.088 1.00 98.50 88 PRO A C 1
ATOM 684 O O . PRO A 1 88 ? -11.066 5.944 12.975 1.00 98.50 88 PRO A O 1
ATOM 687 N N . ASP A 1 89 ? -12.589 6.458 11.417 1.00 98.62 89 ASP A N 1
ATOM 688 C CA . ASP A 1 89 ? -13.410 5.256 11.638 1.00 98.62 89 ASP A CA 1
ATOM 689 C C . ASP A 1 89 ? -12.721 3.983 11.112 1.00 98.62 89 ASP A C 1
ATOM 691 O O . ASP A 1 89 ? -12.997 2.876 11.582 1.00 98.62 89 ASP A O 1
ATOM 695 N N . VAL A 1 90 ? -11.875 4.129 10.089 1.00 98.62 90 VAL A N 1
ATOM 696 C CA . VAL A 1 90 ? -11.068 3.056 9.499 1.00 98.62 90 VAL A CA 1
ATOM 697 C C . VAL A 1 90 ? -9.855 3.646 8.781 1.00 98.62 90 VAL A C 1
ATOM 699 O O . VAL A 1 90 ? -9.947 4.700 8.145 1.00 98.62 90 VAL A O 1
ATOM 702 N N . VAL A 1 91 ? -8.729 2.938 8.852 1.00 98.88 91 VAL A N 1
ATOM 703 C CA . VAL A 1 91 ? -7.510 3.256 8.102 1.00 98.88 91 VAL A CA 1
ATOM 704 C C . VAL A 1 91 ? -7.279 2.205 7.022 1.00 98.88 91 VAL A C 1
ATOM 706 O O . VAL A 1 91 ? -7.277 1.008 7.304 1.00 98.88 91 VAL A O 1
ATOM 709 N N . LEU A 1 92 ? -7.084 2.646 5.781 1.00 98.88 92 LEU A N 1
ATOM 710 C CA . LEU A 1 92 ? -6.745 1.804 4.642 1.00 98.88 92 LEU A CA 1
ATOM 711 C C . LEU A 1 92 ? -5.242 1.868 4.372 1.00 98.88 92 LEU A C 1
ATOM 713 O O . LEU A 1 92 ? -4.702 2.932 4.070 1.00 98.88 92 LEU A O 1
ATOM 717 N N . VAL A 1 93 ? -4.587 0.713 4.445 1.00 98.75 93 VAL A N 1
ATOM 718 C CA . VAL A 1 93 ? -3.165 0.529 4.126 1.00 98.75 93 VAL A CA 1
ATOM 719 C C . VAL A 1 93 ? -3.019 -0.380 2.909 1.00 98.75 93 VAL A C 1
ATOM 721 O O . VAL A 1 93 ? -3.900 -1.194 2.632 1.00 98.75 93 VAL A O 1
ATOM 724 N N . HIS A 1 94 ? -1.910 -0.267 2.181 1.00 98.50 94 HIS A N 1
ATOM 725 C CA . HIS A 1 94 ? -1.713 -0.979 0.919 1.00 98.50 94 HIS A CA 1
ATOM 726 C C . HIS A 1 94 ? -0.518 -1.933 0.943 1.00 98.50 94 HIS A C 1
ATOM 728 O O . HIS A 1 94 ? 0.593 -1.509 1.240 1.00 98.50 94 HIS A O 1
ATOM 734 N N . GLY A 1 95 ? -0.698 -3.180 0.511 1.00 97.00 95 GLY A N 1
ATOM 735 C CA . GLY A 1 95 ? 0.411 -4.064 0.146 1.00 97.00 95 GLY A CA 1
ATOM 736 C C . GLY A 1 95 ? 1.296 -4.456 1.330 1.00 97.00 95 GLY A C 1
ATOM 737 O O . GLY A 1 95 ? 0.817 -5.044 2.295 1.00 97.00 95 GLY A O 1
ATOM 738 N N . ASP A 1 96 ? 2.598 -4.205 1.240 1.00 97.44 96 ASP A N 1
ATOM 739 C CA . ASP A 1 96 ? 3.591 -4.894 2.069 1.00 97.44 96 ASP A CA 1
ATOM 740 C C . ASP A 1 96 ? 4.815 -4.050 2.452 1.00 97.44 96 ASP A C 1
ATOM 742 O O . ASP A 1 96 ? 5.842 -4.577 2.890 1.00 97.44 96 ASP A O 1
ATOM 746 N N . THR A 1 97 ? 4.718 -2.728 2.345 1.00 95.94 97 THR A N 1
ATOM 747 C CA . THR A 1 97 ? 5.820 -1.844 2.725 1.00 95.94 97 THR A CA 1
ATOM 748 C C . THR A 1 97 ? 5.922 -1.700 4.247 1.00 95.94 97 THR A C 1
ATOM 750 O O . THR A 1 97 ? 5.003 -2.025 5.006 1.00 95.94 97 THR A O 1
ATOM 753 N N . SER A 1 98 ? 7.041 -1.147 4.724 1.00 95.81 98 SER A N 1
ATOM 754 C CA . SER A 1 98 ? 7.154 -0.734 6.128 1.00 95.81 98 SER A CA 1
ATOM 755 C C . SER A 1 98 ? 6.133 0.353 6.490 1.00 95.81 98 SER A C 1
ATOM 757 O O . SER A 1 98 ? 5.672 0.380 7.626 1.00 95.81 98 SER A O 1
ATOM 759 N N . THR A 1 99 ? 5.718 1.199 5.536 1.00 96.50 99 THR A N 1
ATOM 760 C CA . THR A 1 99 ? 4.605 2.144 5.737 1.00 96.50 99 THR A CA 1
ATOM 761 C C . THR A 1 99 ? 3.317 1.402 6.082 1.00 96.50 99 THR A C 1
ATOM 763 O O . THR A 1 99 ? 2.676 1.734 7.080 1.00 96.50 99 THR A O 1
ATOM 766 N N . THR A 1 100 ? 2.981 0.357 5.327 1.00 98.06 100 THR A N 1
ATOM 767 C CA . THR A 1 100 ? 1.805 -0.491 5.558 1.00 98.06 100 THR A CA 1
ATOM 768 C C . THR A 1 100 ? 1.826 -1.118 6.947 1.00 98.06 100 THR A C 1
ATOM 770 O O . THR A 1 100 ? 0.871 -0.976 7.713 1.00 98.06 100 THR A O 1
ATOM 773 N N . PHE A 1 101 ? 2.931 -1.788 7.282 1.00 98.50 101 PHE A N 1
ATOM 774 C CA . PHE A 1 101 ? 3.073 -2.512 8.542 1.00 98.50 101 PHE A CA 1
ATOM 775 C C . PHE A 1 101 ? 2.991 -1.585 9.753 1.00 98.50 101 PHE A C 1
ATOM 777 O O . PHE A 1 101 ? 2.203 -1.820 10.669 1.00 98.50 101 PHE A O 1
ATOM 784 N N . VAL A 1 102 ? 3.777 -0.512 9.750 1.00 98.19 102 VAL A N 1
ATOM 785 C CA . VAL A 1 102 ? 3.901 0.357 10.921 1.00 98.19 102 VAL A CA 1
ATOM 786 C C . VAL A 1 102 ? 2.644 1.195 11.127 1.00 98.19 102 VAL A C 1
ATOM 788 O O . VAL A 1 102 ? 2.237 1.412 12.266 1.00 98.19 102 VAL A O 1
ATOM 791 N N . THR A 1 103 ? 1.968 1.587 10.045 1.00 98.44 103 THR A N 1
ATOM 792 C CA . THR A 1 103 ? 0.651 2.227 10.140 1.00 98.44 103 THR A CA 1
ATOM 793 C C . THR A 1 103 ? -0.376 1.289 10.761 1.00 98.44 103 THR A C 1
ATOM 795 O O . THR A 1 103 ? -1.093 1.694 11.674 1.00 98.44 103 THR A O 1
ATOM 798 N N . ALA A 1 104 ? -0.437 0.030 10.314 1.00 98.62 104 ALA A N 1
ATOM 799 C CA . ALA A 1 104 ? -1.356 -0.949 10.889 1.00 98.62 104 ALA A CA 1
ATOM 800 C C . ALA A 1 104 ? -1.065 -1.190 12.379 1.00 98.62 104 ALA A C 1
ATOM 802 O O . ALA A 1 104 ? -1.995 -1.264 13.180 1.00 98.62 104 ALA A O 1
ATOM 803 N N . LEU A 1 105 ? 0.214 -1.239 12.767 1.00 98.69 105 LEU A N 1
ATOM 804 C CA . LEU A 1 105 ? 0.630 -1.342 14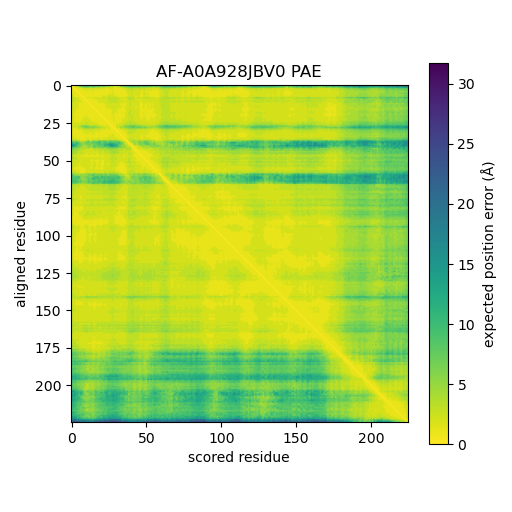.166 1.00 98.69 105 LEU A CA 1
ATOM 805 C C . LEU A 1 105 ? 0.186 -0.126 14.998 1.00 98.69 105 LEU A C 1
ATOM 807 O O . LEU A 1 105 ? -0.350 -0.297 16.091 1.00 98.69 105 LEU A O 1
ATOM 811 N N . ALA A 1 106 ? 0.354 1.094 14.480 1.00 98.50 106 ALA A N 1
ATOM 812 C CA . ALA A 1 106 ? -0.107 2.311 15.149 1.00 98.50 106 ALA A CA 1
ATOM 813 C C . ALA A 1 106 ? -1.637 2.327 15.320 1.00 98.50 106 ALA A C 1
ATOM 815 O O . ALA A 1 106 ? -2.143 2.659 16.391 1.00 98.50 106 ALA A O 1
ATOM 816 N N . CYS A 1 107 ? -2.376 1.896 14.292 1.00 98.69 107 CYS A N 1
ATOM 817 C CA . CYS A 1 107 ? -3.830 1.748 14.356 1.00 98.69 107 CYS A CA 1
ATOM 818 C C . CYS A 1 107 ? -4.242 0.713 15.406 1.00 98.69 107 CYS A C 1
ATOM 820 O O . CYS A 1 107 ? -5.166 0.962 16.175 1.00 98.69 107 CYS A O 1
ATOM 822 N N . PHE A 1 108 ? -3.529 -0.414 15.488 1.00 98.56 108 PHE A N 1
ATOM 823 C CA . PHE A 1 108 ? -3.757 -1.432 16.510 1.00 98.56 108 PHE A CA 1
ATOM 824 C C . PHE A 1 108 ? -3.585 -0.873 17.929 1.00 98.56 108 PHE A C 1
ATOM 826 O O . PHE A 1 108 ? -4.454 -1.098 18.772 1.00 98.56 108 PHE A O 1
ATOM 833 N N . TYR A 1 109 ? -2.528 -0.094 18.187 1.00 98.50 109 TYR A N 1
ATOM 834 C CA . TYR A 1 109 ? -2.313 0.548 19.493 1.00 98.50 109 TYR A CA 1
ATOM 835 C C . TYR A 1 109 ? -3.444 1.499 19.893 1.00 98.50 109 TYR A C 1
ATOM 837 O O . TYR A 1 109 ? -3.763 1.603 21.075 1.00 98.50 109 TYR A O 1
ATOM 845 N N . LEU A 1 110 ? -4.067 2.157 18.915 1.00 98.19 110 LEU A N 1
ATOM 846 C CA . LEU A 1 110 ? -5.173 3.093 19.120 1.00 98.19 110 LEU A CA 1
ATOM 847 C C . LEU A 1 110 ? -6.558 2.452 18.929 1.00 98.19 110 LEU A C 1
ATOM 849 O O . LEU A 1 110 ? -7.562 3.156 18.951 1.00 98.19 110 LEU A O 1
ATOM 853 N N . GLN A 1 111 ? -6.627 1.128 18.743 1.00 98.06 111 GLN A N 1
ATOM 854 C CA . GLN A 1 111 ? -7.867 0.379 18.494 1.00 98.06 111 GLN A CA 1
ATOM 855 C C . GLN A 1 111 ? -8.671 0.877 17.275 1.00 98.06 111 GLN A C 1
ATOM 857 O O . GLN A 1 111 ? -9.896 0.748 17.219 1.00 98.06 111 GLN A O 1
ATOM 862 N N . ILE A 1 112 ? -7.979 1.408 16.266 1.00 98.69 112 ILE A N 1
ATOM 863 C CA . ILE A 1 112 ? -8.566 1.870 15.008 1.00 98.69 112 ILE A CA 1
ATOM 864 C C . ILE A 1 112 ? -8.651 0.686 14.028 1.00 98.69 112 ILE A C 1
ATOM 866 O O . ILE A 1 112 ? -7.637 0.028 13.774 1.00 98.69 112 ILE A O 1
ATOM 870 N N . PRO A 1 113 ? -9.826 0.396 13.437 1.00 98.62 113 PRO A N 1
ATOM 871 C CA . PRO A 1 113 ? -9.960 -0.656 12.435 1.00 98.62 113 PRO A CA 1
ATOM 872 C C . PRO A 1 113 ? -9.068 -0.438 11.207 1.00 98.62 113 PRO A C 1
ATOM 874 O O . PRO A 1 113 ? -9.017 0.661 10.656 1.00 98.62 113 PRO A O 1
ATOM 877 N N . VAL A 1 114 ? -8.441 -1.514 10.724 1.00 98.88 114 VAL A N 1
ATOM 878 C CA . VAL A 1 114 ? -7.590 -1.493 9.523 1.00 98.88 114 VAL A CA 1
ATOM 879 C C . VAL A 1 114 ? -8.256 -2.242 8.370 1.00 98.88 114 VAL A C 1
ATOM 881 O O . VAL A 1 114 ? -8.744 -3.362 8.541 1.00 98.88 114 VAL A O 1
ATOM 884 N N . GLY A 1 115 ? -8.258 -1.625 7.190 1.00 98.81 115 GLY A N 1
ATOM 885 C CA . GLY A 1 115 ? -8.519 -2.278 5.912 1.00 98.81 115 GLY A CA 1
ATOM 886 C C . GLY A 1 115 ? -7.221 -2.462 5.127 1.00 98.81 115 GLY A C 1
ATOM 887 O O . GLY A 1 115 ? -6.483 -1.503 4.910 1.00 98.81 115 GLY A O 1
ATOM 888 N N . HIS A 1 116 ? -6.940 -3.684 4.689 1.00 98.88 116 HIS A N 1
ATOM 889 C CA . HIS A 1 116 ? -5.726 -4.021 3.949 1.00 98.88 116 HIS A CA 1
ATOM 890 C C . HIS A 1 116 ? -6.039 -4.197 2.468 1.00 98.88 116 HIS A C 1
ATOM 892 O O . HIS A 1 116 ? -6.648 -5.184 2.055 1.00 98.88 116 HIS A O 1
ATOM 898 N N . VAL A 1 117 ? -5.649 -3.205 1.673 1.00 98.81 117 VAL A N 1
ATOM 899 C CA . VAL A 1 117 ? -5.718 -3.240 0.210 1.00 98.81 117 VAL A CA 1
ATOM 900 C C . VAL A 1 117 ? -4.561 -4.084 -0.314 1.00 98.81 117 VAL A C 1
ATOM 902 O O . VAL A 1 117 ? -3.436 -3.931 0.157 1.00 98.81 117 VAL A O 1
ATOM 905 N N . GLU A 1 118 ? -4.825 -4.960 -1.288 1.00 98.44 118 GLU A N 1
ATOM 906 C CA . GLU A 1 118 ? -3.855 -5.952 -1.782 1.00 98.44 118 GLU A CA 1
ATOM 907 C C . GLU A 1 118 ? -3.487 -7.005 -0.712 1.00 98.44 118 GLU A C 1
ATOM 909 O O . GLU A 1 118 ? -2.338 -7.412 -0.547 1.00 98.44 118 GLU A O 1
ATOM 914 N N . ALA A 1 119 ? -4.486 -7.477 0.035 1.00 98.50 119 ALA A N 1
ATOM 915 C CA . ALA A 1 119 ? -4.280 -8.478 1.077 1.00 98.50 119 ALA A CA 1
ATOM 916 C C . ALA A 1 119 ? -4.021 -9.889 0.505 1.00 98.50 119 ALA A C 1
ATOM 918 O O . ALA A 1 119 ? -4.538 -10.273 -0.544 1.00 98.50 119 ALA A O 1
ATOM 919 N N . GLY A 1 120 ? -3.258 -10.705 1.242 1.00 97.88 120 GLY A N 1
ATOM 920 C CA . GLY A 1 120 ? -3.183 -12.159 1.027 1.00 97.88 120 GLY A CA 1
ATOM 921 C C . GLY A 1 120 ? -2.150 -12.674 0.015 1.00 97.88 120 GLY A C 1
ATOM 922 O O . GLY A 1 120 ? -2.126 -13.870 -0.276 1.00 97.88 120 GLY A O 1
ATOM 923 N N . LEU A 1 121 ? -1.270 -11.831 -0.535 1.00 98.19 121 LEU A N 1
ATOM 924 C CA . LEU A 1 121 ? -0.124 -12.314 -1.324 1.00 98.19 121 LEU A CA 1
ATOM 925 C C . LEU A 1 121 ? 0.886 -13.014 -0.411 1.00 98.19 121 LEU A C 1
ATOM 927 O O . LEU A 1 121 ? 1.182 -12.510 0.671 1.00 98.19 121 LEU A O 1
ATOM 931 N N . ARG A 1 122 ? 1.417 -14.164 -0.837 1.00 98.12 122 ARG A N 1
ATOM 932 C CA . ARG A 1 122 ? 2.343 -14.970 -0.030 1.00 98.12 122 ARG A CA 1
ATOM 933 C C . ARG A 1 122 ? 3.421 -15.623 -0.877 1.00 98.12 122 ARG A C 1
ATOM 935 O O . ARG A 1 122 ? 3.151 -16.142 -1.961 1.00 98.12 122 ARG A O 1
ATOM 942 N N . THR A 1 123 ? 4.617 -15.627 -0.316 1.00 97.25 123 THR A N 1
ATOM 943 C CA . THR A 1 123 ? 5.743 -16.494 -0.686 1.00 97.25 123 THR A CA 1
ATOM 944 C C . THR A 1 123 ? 5.992 -17.555 0.382 1.00 97.25 123 THR A C 1
ATOM 946 O O . THR A 1 123 ? 6.553 -18.599 0.066 1.00 97.25 123 THR A O 1
ATOM 949 N N . TYR A 1 124 ? 5.530 -17.311 1.616 1.00 97.38 124 TYR A N 1
ATOM 950 C CA . TYR A 1 124 ? 5.799 -18.112 2.808 1.00 97.38 124 TYR A CA 1
ATOM 951 C C . TYR A 1 124 ? 7.287 -18.222 3.183 1.00 97.38 124 TYR A C 1
ATOM 953 O O . TYR A 1 124 ? 7.649 -19.055 4.010 1.00 97.38 124 TYR A O 1
ATOM 961 N N . ASP A 1 125 ? 8.128 -17.334 2.644 1.00 97.06 125 ASP A N 1
ATOM 962 C CA . ASP A 1 125 ? 9.512 -17.128 3.066 1.00 97.06 125 ASP A CA 1
ATOM 963 C C . ASP A 1 125 ? 9.674 -15.694 3.587 1.00 97.06 125 ASP A C 1
ATOM 965 O O . ASP A 1 125 ? 9.707 -14.730 2.821 1.00 97.06 125 ASP A O 1
ATOM 969 N N . ILE A 1 126 ? 9.771 -15.538 4.911 1.00 96.44 126 ILE A N 1
ATOM 970 C CA . ILE A 1 126 ? 9.863 -14.217 5.555 1.00 96.44 126 ILE A CA 1
ATOM 971 C C . ILE A 1 126 ? 11.148 -13.451 5.204 1.00 96.44 126 ILE A C 1
ATOM 973 O O . ILE A 1 126 ? 11.240 -12.254 5.481 1.00 96.44 126 ILE A O 1
ATOM 977 N N . TYR A 1 127 ? 12.126 -14.121 4.592 1.00 94.38 127 TYR A N 1
ATOM 978 C CA . TYR A 1 127 ? 13.367 -13.522 4.117 1.00 94.38 127 TYR A CA 1
ATOM 979 C C . TYR A 1 127 ? 13.384 -13.308 2.595 1.00 94.38 127 TYR A C 1
ATOM 981 O O . TYR A 1 127 ? 14.383 -12.808 2.074 1.00 94.38 127 TYR A O 1
ATOM 989 N N . SER A 1 128 ? 12.303 -13.630 1.871 1.00 91.31 128 SER A N 1
ATOM 990 C CA . SER A 1 128 ? 12.225 -13.413 0.425 1.00 91.31 128 SER A CA 1
ATOM 991 C C . SER A 1 128 ? 10.786 -13.267 -0.092 1.00 91.31 128 SER A C 1
ATOM 993 O O . SER A 1 128 ? 10.085 -14.264 -0.265 1.00 91.31 128 SER A O 1
ATOM 995 N N . PRO A 1 129 ? 10.339 -12.049 -0.453 1.00 93.69 129 PRO A N 1
ATOM 996 C CA . PRO A 1 129 ? 11.036 -10.760 -0.358 1.00 93.69 129 PRO A CA 1
ATOM 997 C C . PRO A 1 129 ? 11.134 -10.236 1.086 1.00 93.69 129 PRO A C 1
ATOM 999 O O . PRO A 1 129 ? 10.203 -10.403 1.881 1.00 93.69 129 PRO A O 1
ATOM 1002 N N . TYR A 1 130 ? 12.264 -9.595 1.405 1.00 91.81 130 TYR A N 1
ATOM 1003 C CA . TYR A 1 130 ? 12.581 -9.068 2.735 1.00 91.81 130 TYR A CA 1
ATOM 1004 C C . TYR A 1 130 ? 12.586 -7.528 2.778 1.00 91.81 130 TYR A C 1
ATOM 1006 O O . TYR A 1 130 ? 13.411 -6.915 2.086 1.00 91.81 130 TYR A O 1
ATOM 1014 N N . PRO A 1 131 ? 11.808 -6.889 3.682 1.00 95.12 131 PRO A N 1
ATOM 1015 C CA . PRO A 1 131 ? 10.965 -7.462 4.748 1.00 95.12 131 PRO A CA 1
ATOM 1016 C C . PRO A 1 131 ? 9.488 -7.683 4.353 1.00 95.12 131 PRO A C 1
ATOM 1018 O O . PRO A 1 131 ? 8.629 -7.849 5.220 1.00 95.12 131 PRO A O 1
ATOM 1021 N N . GLU A 1 132 ? 9.153 -7.625 3.068 1.00 96.88 132 GLU A N 1
ATOM 1022 C CA . GLU A 1 132 ? 7.774 -7.493 2.603 1.00 96.88 132 GLU A CA 1
ATOM 1023 C C . GLU A 1 132 ? 6.894 -8.708 2.946 1.00 96.88 132 GLU A C 1
ATOM 1025 O O . GLU A 1 132 ? 5.731 -8.522 3.304 1.00 96.88 132 GLU A O 1
ATOM 1030 N N . GLU A 1 133 ? 7.418 -9.945 2.908 1.00 97.94 133 GLU A N 1
ATOM 1031 C CA . GLU A 1 133 ? 6.638 -11.123 3.339 1.00 97.94 133 GLU A CA 1
ATOM 1032 C C . GLU A 1 133 ? 6.218 -11.026 4.803 1.00 97.94 133 GLU A C 1
ATOM 1034 O O . GLU A 1 133 ? 5.048 -11.258 5.115 1.00 97.94 133 GLU A O 1
ATOM 1039 N N . PHE A 1 134 ? 7.130 -10.621 5.687 1.00 98.19 134 PHE A N 1
ATOM 1040 C CA . PHE A 1 134 ? 6.798 -10.397 7.089 1.00 98.19 134 PHE A CA 1
ATOM 1041 C C . PHE A 1 134 ? 5.735 -9.301 7.239 1.00 98.19 134 PHE A C 1
ATOM 1043 O O . PHE A 1 134 ? 4.719 -9.518 7.900 1.00 98.19 134 PHE A O 1
ATOM 1050 N N . ASN A 1 135 ? 5.928 -8.151 6.584 1.00 98.44 135 ASN A N 1
ATOM 1051 C CA . ASN A 1 135 ? 5.023 -7.006 6.700 1.00 98.44 135 ASN A CA 1
ATOM 1052 C C . ASN A 1 135 ? 3.575 -7.387 6.354 1.00 98.44 135 ASN A C 1
ATOM 1054 O O . ASN A 1 135 ? 2.663 -7.120 7.136 1.00 98.44 135 ASN A O 1
ATOM 1058 N N . ARG A 1 136 ? 3.342 -8.051 5.212 1.00 98.31 136 ARG A N 1
ATOM 1059 C CA . ARG A 1 136 ? 1.977 -8.422 4.785 1.00 98.31 136 ARG A CA 1
ATOM 1060 C C . ARG A 1 136 ? 1.343 -9.534 5.608 1.00 98.31 136 ARG A C 1
ATOM 1062 O O . ARG A 1 136 ? 0.115 -9.580 5.692 1.00 98.31 136 ARG A O 1
ATOM 1069 N N . GLN A 1 137 ? 2.137 -10.423 6.205 1.00 98.56 137 GLN A N 1
ATOM 1070 C CA . GLN A 1 137 ? 1.613 -11.388 7.171 1.00 98.56 137 GLN A CA 1
ATOM 1071 C C . GLN A 1 137 ? 1.208 -10.681 8.472 1.00 98.56 137 GLN A C 1
ATOM 1073 O O . GLN A 1 137 ? 0.090 -10.876 8.947 1.00 98.56 137 GLN A O 1
ATOM 1078 N N . ALA A 1 138 ? 2.060 -9.795 8.999 1.00 98.25 138 ALA A N 1
ATOM 1079 C CA . ALA A 1 138 ? 1.796 -9.049 10.227 1.00 98.25 138 ALA A CA 1
ATOM 1080 C C . ALA A 1 138 ? 0.566 -8.130 10.109 1.00 98.25 138 ALA A C 1
ATOM 1082 O O . ALA A 1 138 ? -0.295 -8.135 10.988 1.00 98.25 138 ALA A O 1
ATOM 1083 N N . VAL A 1 139 ? 0.419 -7.402 8.997 1.00 98.50 139 VAL A N 1
ATOM 1084 C CA . VAL A 1 139 ? -0.780 -6.583 8.726 1.00 98.50 139 VAL A CA 1
ATOM 1085 C C . VAL A 1 139 ? -2.033 -7.455 8.652 1.00 98.50 139 VAL A C 1
ATOM 1087 O O . VAL A 1 139 ? -3.077 -7.085 9.194 1.00 98.50 139 VAL A O 1
ATOM 1090 N N . GLY A 1 140 ? -1.930 -8.650 8.062 1.00 97.56 140 GLY A N 1
ATOM 1091 C CA . GLY A 1 140 ? -3.027 -9.614 8.018 1.00 97.56 140 GLY A CA 1
ATOM 1092 C C . GLY A 1 140 ? -3.542 -10.003 9.408 1.00 97.56 140 GLY A C 1
ATOM 1093 O O . GLY A 1 140 ? -4.733 -10.264 9.560 1.00 97.56 140 GLY A O 1
ATOM 1094 N N . ILE A 1 141 ? -2.694 -9.998 10.447 1.00 97.12 141 ILE A N 1
ATOM 1095 C CA . ILE A 1 141 ? -3.106 -10.254 11.842 1.00 97.12 141 ILE A CA 1
ATOM 1096 C C . ILE A 1 141 ? -4.097 -9.193 12.333 1.00 97.12 141 ILE A C 1
ATOM 1098 O O . ILE A 1 141 ? -5.104 -9.549 12.939 1.00 97.12 141 ILE A O 1
ATOM 1102 N N . ILE A 1 142 ? -3.828 -7.925 12.025 1.00 94.69 142 ILE A N 1
ATOM 1103 C CA . ILE A 1 142 ? -4.533 -6.744 12.547 1.00 94.69 142 ILE A CA 1
ATOM 1104 C C . ILE A 1 142 ? -5.773 -6.386 11.707 1.00 94.69 142 ILE A C 1
ATOM 1106 O O . ILE A 1 142 ? -6.705 -5.744 12.189 1.00 94.69 142 ILE A O 1
ATOM 1110 N N . SER A 1 143 ? -5.785 -6.781 10.436 1.00 97.62 143 SER A N 1
ATOM 1111 C CA . SER A 1 143 ? -6.765 -6.314 9.454 1.00 97.62 143 SER A CA 1
ATOM 1112 C C . SER A 1 143 ? -8.182 -6.807 9.736 1.00 97.62 143 SER A C 1
ATOM 1114 O O . SER A 1 143 ? -8.444 -8.009 9.783 1.00 97.62 143 SER A O 1
ATOM 1116 N N . LYS A 1 144 ? -9.115 -5.855 9.853 1.00 98.25 144 LYS A N 1
ATOM 1117 C CA . LYS A 1 144 ? -10.557 -6.107 9.975 1.00 98.25 144 LYS A CA 1
ATOM 1118 C C . LYS A 1 144 ? -11.207 -6.362 8.616 1.00 98.25 144 LYS A C 1
ATOM 1120 O O . LYS A 1 144 ? -12.141 -7.150 8.531 1.00 98.25 144 LYS A O 1
ATOM 1125 N N . TYR A 1 145 ? -10.723 -5.689 7.574 1.00 98.62 145 TYR A N 1
ATOM 1126 C CA . TYR A 1 145 ? -11.182 -5.868 6.199 1.00 98.62 145 TYR A CA 1
ATOM 1127 C C . TYR A 1 145 ? -9.991 -6.223 5.313 1.00 98.62 145 TYR A C 1
ATOM 1129 O O . TYR A 1 145 ? -8.973 -5.536 5.344 1.00 98.62 145 TYR A O 1
ATOM 1137 N N . ASN A 1 146 ? -10.112 -7.281 4.519 1.00 98.75 146 ASN A N 1
ATOM 1138 C CA . ASN A 1 146 ? -9.046 -7.785 3.662 1.00 98.75 146 ASN A CA 1
ATOM 1139 C C . ASN A 1 146 ? -9.505 -7.727 2.203 1.00 98.75 146 ASN A C 1
ATOM 1141 O O . ASN A 1 146 ? -10.346 -8.522 1.787 1.00 98.75 146 ASN A O 1
ATOM 1145 N N . PHE A 1 147 ? -8.958 -6.799 1.420 1.00 98.81 147 PHE A N 1
ATOM 1146 C CA . PHE A 1 147 ? -9.281 -6.645 0.000 1.00 98.81 147 PHE A CA 1
ATOM 1147 C C . PHE A 1 147 ? -8.253 -7.417 -0.831 1.00 98.81 147 PHE A C 1
ATOM 1149 O O . PHE A 1 147 ? -7.177 -6.916 -1.173 1.00 98.81 147 PHE A O 1
ATOM 1156 N N . ALA A 1 148 ? -8.560 -8.689 -1.076 1.00 98.69 148 ALA A N 1
ATOM 1157 C CA . ALA A 1 148 ? -7.705 -9.623 -1.788 1.00 98.69 148 ALA A CA 1
ATOM 1158 C C . ALA A 1 148 ? -7.824 -9.416 -3.310 1.00 98.69 148 ALA A C 1
ATOM 1160 O O . ALA A 1 148 ? -8.934 -9.367 -3.843 1.00 98.69 148 ALA A O 1
ATOM 1161 N N . PRO A 1 149 ? -6.714 -9.358 -4.066 1.00 98.31 149 PRO A N 1
ATOM 1162 C CA . PRO A 1 149 ? -6.794 -9.118 -5.503 1.00 98.31 149 PRO A CA 1
ATOM 1163 C C . PRO A 1 149 ? -7.223 -10.347 -6.311 1.00 98.31 149 PRO A C 1
ATOM 1165 O O . PRO A 1 149 ? -7.627 -10.206 -7.460 1.00 98.31 149 PRO A O 1
ATOM 1168 N N . THR A 1 150 ? -7.112 -11.554 -5.748 1.00 98.50 150 THR A N 1
ATOM 1169 C CA . THR A 1 150 ? -7.424 -12.819 -6.430 1.00 98.50 150 THR A CA 1
ATOM 1170 C C . THR A 1 150 ? -8.018 -13.833 -5.453 1.00 98.50 150 THR A C 1
ATOM 1172 O O . THR A 1 150 ? -7.780 -13.733 -4.247 1.00 98.50 150 THR A O 1
ATOM 1175 N N . GLU A 1 151 ? -8.710 -14.858 -5.964 1.00 98.44 151 GLU A N 1
ATOM 1176 C CA . GLU A 1 151 ? -9.162 -15.994 -5.139 1.00 98.44 151 GLU A CA 1
ATOM 1177 C C . GLU A 1 151 ? -7.981 -16.694 -4.451 1.00 98.44 151 GLU A C 1
ATOM 1179 O O . GLU A 1 151 ? -8.052 -16.979 -3.264 1.00 98.44 151 GLU A O 1
ATOM 1184 N N . ARG A 1 152 ? -6.830 -16.842 -5.127 1.00 98.44 152 ARG A N 1
ATOM 1185 C CA . ARG A 1 152 ? -5.619 -17.414 -4.511 1.00 98.44 152 ARG A CA 1
ATOM 1186 C C . ARG A 1 152 ? -5.160 -16.620 -3.283 1.00 98.44 152 ARG A C 1
ATOM 1188 O O . ARG A 1 152 ? -4.736 -17.203 -2.289 1.00 98.44 152 ARG A O 1
ATOM 1195 N N . SER A 1 153 ? -5.215 -15.291 -3.350 1.00 98.38 153 SER A N 1
ATOM 1196 C CA . SER A 1 153 ? -4.866 -14.429 -2.217 1.00 98.38 153 SER A CA 1
ATOM 1197 C C . SER A 1 153 ? -5.853 -14.589 -1.057 1.00 98.38 153 SER A C 1
ATOM 1199 O O . SER A 1 153 ? -5.441 -14.607 0.100 1.00 98.38 153 SER A O 1
ATOM 1201 N N . LYS A 1 154 ? -7.145 -14.757 -1.356 1.00 98.69 154 LYS A N 1
ATOM 1202 C CA . LYS A 1 154 ? -8.169 -15.084 -0.358 1.00 98.69 154 LYS A CA 1
ATOM 1203 C C .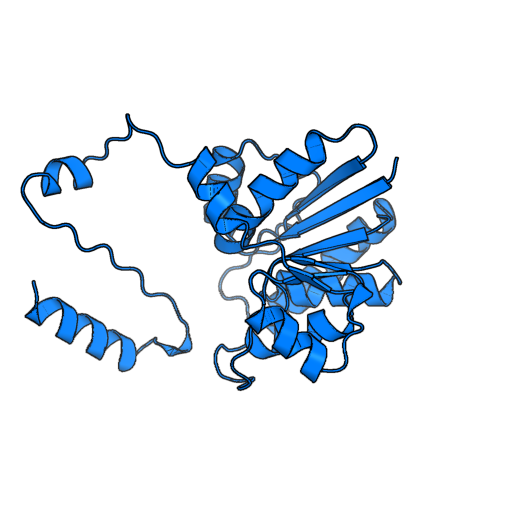 LYS A 1 154 ? -7.935 -16.461 0.266 1.00 98.69 154 LYS A C 1
ATOM 1205 O O . LYS A 1 154 ? -7.971 -16.564 1.487 1.00 98.69 154 LYS A O 1
ATOM 1210 N N . ASP A 1 155 ? -7.622 -17.482 -0.526 1.00 98.69 155 ASP A N 1
ATOM 1211 C CA . ASP A 1 155 ? -7.357 -18.838 -0.030 1.00 98.69 155 ASP A CA 1
ATOM 1212 C C . ASP A 1 155 ? -6.182 -18.874 0.954 1.00 98.69 155 ASP A C 1
ATOM 1214 O O . ASP A 1 155 ? -6.233 -19.584 1.960 1.00 98.69 155 ASP A O 1
ATOM 1218 N N . ASN A 1 156 ? -5.139 -18.074 0.704 1.00 98.69 156 ASN A N 1
ATOM 1219 C CA . ASN A 1 156 ? -4.030 -17.909 1.644 1.00 98.69 156 ASN A CA 1
ATOM 1220 C C . ASN A 1 156 ? -4.514 -17.360 2.999 1.00 98.69 156 ASN A C 1
ATOM 1222 O O . ASN A 1 156 ? -4.169 -17.911 4.040 1.00 98.69 156 ASN A O 1
ATOM 1226 N N . LEU A 1 157 ? -5.348 -16.313 2.993 1.00 98.69 157 LEU A N 1
ATOM 1227 C CA . LEU A 1 157 ? -5.896 -15.707 4.214 1.00 98.69 157 LEU A CA 1
ATOM 1228 C C . LEU A 1 157 ? -6.820 -16.672 4.971 1.00 98.69 157 LEU A C 1
ATOM 1230 O O . LEU A 1 157 ? -6.743 -16.766 6.195 1.00 98.69 157 LEU A O 1
ATOM 1234 N N . VAL A 1 158 ? -7.662 -17.423 4.256 1.00 98.50 158 VAL A N 1
ATOM 1235 C CA . VAL A 1 158 ? -8.535 -18.448 4.853 1.00 98.50 158 VAL A CA 1
ATOM 1236 C C . VAL A 1 158 ? -7.701 -19.550 5.508 1.00 98.50 158 VAL A C 1
ATOM 1238 O O . VAL A 1 158 ? -7.981 -19.942 6.639 1.00 98.50 158 VAL A O 1
ATOM 1241 N N . ARG A 1 159 ? -6.633 -20.013 4.844 1.00 98.31 159 ARG A N 1
ATOM 1242 C CA . ARG A 1 159 ? -5.696 -21.003 5.402 1.00 98.31 159 ARG A CA 1
ATOM 1243 C C . ARG A 1 159 ? -5.001 -20.503 6.671 1.00 98.31 159 ARG A C 1
ATOM 1245 O O . ARG A 1 159 ? -4.715 -21.295 7.560 1.00 98.31 159 ARG A O 1
ATOM 1252 N N . GLU A 1 160 ? -4.759 -19.200 6.758 1.00 98.06 160 GLU A N 1
ATOM 1253 C CA . GLU A 1 160 ? -4.195 -18.520 7.931 1.00 98.06 160 GLU A CA 1
ATOM 1254 C C . GLU A 1 160 ? -5.239 -18.244 9.033 1.00 98.06 160 GLU A C 1
ATOM 1256 O O . GLU A 1 160 ? -4.924 -17.609 10.040 1.00 98.06 160 GLU A O 1
ATOM 1261 N N . GLY A 1 161 ? -6.481 -18.715 8.868 1.00 97.75 161 GLY A N 1
ATOM 1262 C CA . GLY A 1 161 ? -7.538 -18.630 9.876 1.00 97.75 161 GLY A CA 1
ATOM 1263 C C . GLY A 1 161 ? -8.315 -17.313 9.879 1.00 97.75 161 GLY A C 1
ATOM 1264 O O . GLY A 1 161 ? -8.999 -17.012 10.857 1.00 97.75 161 GLY A O 1
ATOM 1265 N N . LYS A 1 162 ? -8.224 -16.504 8.816 1.00 98.12 162 LYS A N 1
ATOM 1266 C CA . LYS A 1 162 ? -9.045 -15.292 8.685 1.00 98.12 162 LYS A CA 1
ATOM 1267 C C . LYS A 1 162 ? -10.499 -15.657 8.407 1.00 98.12 162 LYS A C 1
ATOM 1269 O O . LYS A 1 162 ? -10.787 -16.551 7.614 1.00 98.12 162 LYS A O 1
ATOM 1274 N N . ALA A 1 163 ? -11.414 -14.940 9.055 1.00 97.50 163 ALA A N 1
ATOM 1275 C CA . ALA A 1 163 ? -12.844 -15.138 8.868 1.00 97.50 163 ALA A CA 1
ATOM 1276 C C . ALA A 1 163 ? -13.241 -14.775 7.429 1.00 97.50 163 ALA A C 1
ATOM 1278 O O . ALA A 1 163 ? -12.821 -13.742 6.905 1.00 97.50 163 ALA A O 1
ATOM 1279 N N . VAL A 1 164 ? -14.026 -15.633 6.776 1.00 97.62 164 VAL A N 1
ATOM 1280 C CA . VAL A 1 164 ? -14.358 -15.496 5.346 1.00 97.62 164 VAL A CA 1
ATOM 1281 C C . VAL A 1 164 ? -15.129 -14.204 5.057 1.00 97.62 164 VAL A C 1
ATOM 1283 O O . VAL A 1 164 ? -14.919 -13.585 4.021 1.00 97.62 164 VAL A O 1
ATOM 1286 N N . ASP A 1 165 ? -15.971 -13.766 5.990 1.00 97.88 165 ASP A N 1
ATOM 1287 C CA . ASP A 1 165 ? -16.743 -12.519 5.926 1.00 97.88 165 ASP A CA 1
ATOM 1288 C C . ASP A 1 165 ? -15.883 -11.247 6.044 1.00 97.88 165 ASP A C 1
ATOM 1290 O O . ASP A 1 165 ? -16.333 -10.159 5.686 1.00 97.88 165 ASP A O 1
ATOM 1294 N N . SER A 1 166 ? -14.633 -11.377 6.497 1.00 98.12 166 SER A N 1
ATOM 1295 C CA . SER A 1 166 ? -13.649 -10.290 6.524 1.00 98.12 166 SER A CA 1
ATOM 1296 C C . SER A 1 166 ? -12.853 -10.152 5.219 1.00 98.12 166 SER A C 1
ATOM 1298 O O . SER A 1 166 ? -12.028 -9.241 5.114 1.00 98.12 166 SER A O 1
ATOM 1300 N N . ILE A 1 167 ? -13.053 -11.046 4.238 1.00 98.75 167 ILE A N 1
ATOM 1301 C CA . ILE A 1 167 ? -12.262 -11.117 3.003 1.00 98.75 167 ILE A CA 1
ATOM 1302 C C . ILE A 1 167 ? -13.134 -10.830 1.780 1.00 98.75 167 ILE A C 1
ATOM 1304 O O . ILE A 1 167 ? -14.136 -11.495 1.530 1.00 98.75 167 ILE A O 1
ATOM 1308 N N . PHE A 1 168 ? -12.686 -9.892 0.951 1.00 98.75 168 PHE A N 1
ATOM 1309 C CA . PHE A 1 168 ? -13.363 -9.468 -0.268 1.00 98.75 168 PHE A CA 1
ATOM 1310 C C . PHE A 1 168 ? -12.410 -9.625 -1.448 1.00 98.75 168 PHE A C 1
ATOM 1312 O O . PHE A 1 168 ? -11.312 -9.074 -1.425 1.00 98.75 168 PHE A O 1
ATOM 1319 N N . VAL A 1 169 ? -12.817 -10.365 -2.482 1.00 98.62 169 VAL A N 1
ATOM 1320 C CA . VAL A 1 169 ? -12.035 -10.466 -3.722 1.00 98.62 169 VAL A CA 1
ATOM 1321 C C . VAL A 1 169 ? -12.412 -9.303 -4.627 1.00 98.62 169 VAL A C 1
ATOM 1323 O O . VAL A 1 169 ? -13.537 -9.236 -5.114 1.00 98.62 169 VAL A O 1
ATOM 1326 N N . THR A 1 170 ? -11.485 -8.367 -4.821 1.00 98.31 170 THR A N 1
ATOM 1327 C CA . THR A 1 170 ? -11.764 -7.066 -5.457 1.00 98.31 170 THR A CA 1
ATOM 1328 C C . THR A 1 170 ? -11.106 -6.883 -6.819 1.00 98.31 170 THR A C 1
ATOM 1330 O O . THR A 1 170 ? -11.401 -5.915 -7.511 1.00 98.31 170 THR A O 1
ATOM 1333 N N . GLY A 1 171 ? -10.184 -7.768 -7.202 1.00 97.50 171 GLY A N 1
ATOM 1334 C CA . GLY A 1 171 ? -9.194 -7.429 -8.224 1.00 97.50 171 GLY A CA 1
ATOM 1335 C C . GLY A 1 171 ? -8.109 -6.498 -7.669 1.00 97.50 171 GLY A C 1
ATOM 1336 O O . GLY A 1 171 ? -8.098 -6.156 -6.483 1.00 97.50 171 GLY A O 1
ATOM 1337 N N . ASN A 1 172 ? -7.162 -6.115 -8.525 1.00 97.00 172 ASN A N 1
ATOM 1338 C CA . ASN A 1 172 ? -6.030 -5.270 -8.151 1.00 97.00 172 ASN A CA 1
ATOM 1339 C C . ASN A 1 172 ? -6.191 -3.854 -8.713 1.00 97.00 172 ASN A C 1
ATOM 1341 O O . ASN A 1 172 ? -6.307 -3.694 -9.929 1.00 97.00 172 ASN A O 1
ATOM 1345 N N . THR A 1 173 ? -6.097 -2.839 -7.851 1.00 96.06 173 THR A N 1
ATOM 1346 C CA . THR A 1 173 ? -6.264 -1.426 -8.232 1.00 96.06 173 THR A CA 1
ATOM 1347 C C . THR A 1 173 ? -5.175 -0.900 -9.172 1.00 96.06 173 THR A C 1
ATOM 1349 O O . THR A 1 173 ? -5.313 0.179 -9.746 1.00 96.06 173 THR A O 1
ATOM 1352 N N . ALA A 1 174 ? -4.105 -1.667 -9.409 1.00 93.50 174 ALA A N 1
ATOM 1353 C CA . ALA A 1 174 ? -3.165 -1.388 -10.492 1.00 93.50 174 ALA A CA 1
ATOM 1354 C C . ALA A 1 174 ? -3.850 -1.327 -11.865 1.00 93.50 174 ALA A C 1
ATOM 1356 O O . ALA A 1 174 ? -3.417 -0.565 -12.723 1.00 93.50 174 ALA A O 1
ATOM 1357 N N . ILE A 1 175 ? -4.911 -2.110 -12.084 1.00 92.94 175 ILE A N 1
ATOM 1358 C CA . ILE A 1 175 ? -5.650 -2.097 -13.352 1.00 92.94 175 ILE A CA 1
ATOM 1359 C C . ILE A 1 175 ? -6.479 -0.815 -13.482 1.00 92.94 175 ILE A C 1
ATOM 1361 O O . ILE A 1 175 ? -6.573 -0.245 -14.567 1.00 92.94 175 ILE A O 1
ATOM 1365 N N . ASP A 1 176 ? -7.029 -0.316 -12.378 1.00 92.31 176 ASP A N 1
ATOM 1366 C CA . ASP A 1 176 ? -7.742 0.960 -12.313 1.00 92.31 176 ASP A CA 1
ATOM 1367 C C . ASP A 1 176 ? -6.817 2.133 -12.652 1.00 92.31 176 ASP A C 1
ATOM 1369 O O . ASP A 1 176 ? -7.200 3.016 -13.416 1.00 92.31 176 ASP A O 1
ATOM 1373 N N . ALA A 1 177 ? -5.567 2.093 -12.181 1.00 90.00 177 ALA A N 1
ATOM 1374 C CA . ALA A 1 177 ? -4.548 3.082 -12.523 1.00 90.00 177 ALA A CA 1
ATOM 1375 C C . ALA A 1 177 ? -4.257 3.154 -14.032 1.00 90.00 177 ALA A C 1
ATOM 1377 O O . ALA A 1 177 ? -4.018 4.239 -14.564 1.00 90.00 177 ALA A O 1
ATOM 1378 N N . LEU A 1 178 ? -4.293 2.023 -14.749 1.00 87.88 178 LEU A N 1
ATOM 1379 C CA . LEU A 1 178 ? -4.073 2.001 -16.202 1.00 87.88 178 LEU A CA 1
ATOM 1380 C C . LEU A 1 178 ? -5.170 2.758 -16.958 1.00 87.88 178 LEU A C 1
ATOM 1382 O O . LEU A 1 178 ? -4.872 3.440 -17.935 1.00 87.88 178 LEU A O 1
ATOM 1386 N N . LYS A 1 179 ? -6.419 2.703 -16.480 1.00 83.88 179 LYS A N 1
ATOM 1387 C CA . LYS A 1 179 ? -7.556 3.394 -17.113 1.00 83.88 179 LYS A CA 1
ATOM 1388 C C . LYS A 1 179 ? -7.435 4.918 -17.070 1.00 83.88 179 LYS A C 1
ATOM 1390 O O . LYS A 1 179 ? -8.048 5.589 -17.889 1.00 83.88 179 LYS A O 1
ATOM 1395 N N . THR A 1 180 ? -6.682 5.462 -16.116 1.00 79.00 180 THR A N 1
ATOM 1396 C CA . THR A 1 180 ? -6.529 6.912 -15.932 1.00 79.00 180 THR A CA 1
ATOM 1397 C C . THR A 1 180 ? -5.188 7.447 -16.429 1.00 79.00 180 THR A C 1
ATOM 1399 O O . THR A 1 180 ? -5.027 8.659 -16.523 1.00 79.00 180 THR A O 1
ATOM 1402 N N . THR A 1 181 ? -4.213 6.577 -16.715 1.00 82.56 181 THR A N 1
ATOM 1403 C CA . THR A 1 181 ? -2.841 6.984 -17.072 1.00 82.56 181 THR A CA 1
ATOM 1404 C C . THR A 1 181 ? -2.462 6.677 -18.518 1.00 82.56 181 THR A C 1
ATOM 1406 O O . THR A 1 181 ? -1.617 7.377 -19.077 1.00 82.56 181 THR A O 1
ATOM 1409 N N . VAL A 1 182 ? -3.085 5.677 -19.148 1.00 86.12 182 VAL A N 1
ATOM 1410 C CA . VAL A 1 182 ? -2.870 5.376 -20.568 1.00 86.12 182 VAL A CA 1
ATOM 1411 C C . VAL A 1 182 ? -3.679 6.355 -21.413 1.00 86.12 182 VAL A C 1
ATOM 1413 O O . VAL A 1 182 ? -4.887 6.489 -21.232 1.00 86.12 182 VAL A O 1
ATOM 1416 N N . ARG A 1 183 ? -3.006 7.037 -22.342 1.00 86.62 183 ARG A N 1
ATOM 1417 C CA . ARG A 1 183 ? -3.617 7.980 -23.284 1.00 86.62 183 ARG A CA 1
ATOM 1418 C C . ARG A 1 183 ? -3.234 7.601 -24.708 1.00 86.62 183 ARG A C 1
ATOM 1420 O O . ARG A 1 183 ? -2.079 7.254 -24.947 1.00 86.62 183 ARG A O 1
ATOM 1427 N N . GLU A 1 184 ? -4.188 7.674 -25.632 1.00 89.06 184 GLU A N 1
ATOM 1428 C CA . GLU A 1 184 ? -3.964 7.337 -27.048 1.00 89.06 184 GLU A CA 1
ATOM 1429 C C . GLU A 1 184 ? -3.013 8.319 -27.746 1.00 89.06 184 GLU A C 1
ATOM 1431 O O . GLU A 1 184 ? -2.300 7.936 -28.667 1.00 89.06 184 GLU A O 1
ATOM 1436 N N . ASP A 1 185 ? -2.961 9.568 -27.282 1.00 92.31 185 ASP A N 1
ATOM 1437 C CA . ASP A 1 185 ? -2.142 10.650 -27.835 1.00 92.31 185 ASP A CA 1
ATOM 1438 C C . ASP A 1 185 ? -0.756 10.776 -27.173 1.00 92.31 185 ASP A C 1
ATOM 1440 O O . ASP A 1 185 ? -0.049 11.766 -27.370 1.00 92.31 185 ASP A O 1
ATOM 1444 N N . TYR A 1 186 ? -0.346 9.793 -26.364 1.00 92.50 186 TYR A N 1
ATOM 1445 C CA . TYR A 1 186 ? 0.943 9.835 -25.682 1.00 92.50 186 TYR A CA 1
ATOM 1446 C C . TYR A 1 186 ? 2.110 9.613 -26.653 1.00 92.50 186 TYR A C 1
ATOM 1448 O O . TYR A 1 186 ? 2.212 8.572 -27.297 1.00 92.50 186 TYR A O 1
ATOM 1456 N N . THR A 1 187 ? 3.048 10.561 -26.676 1.00 93.25 187 THR A N 1
ATOM 1457 C CA . THR A 1 187 ? 4.330 10.445 -27.383 1.00 93.25 187 THR A CA 1
ATOM 1458 C C . THR A 1 187 ? 5.495 10.705 -26.427 1.00 93.25 187 THR A C 1
ATOM 1460 O O . THR A 1 187 ? 5.363 11.404 -25.417 1.00 93.25 187 THR A O 1
ATOM 1463 N N . HIS A 1 188 ? 6.650 10.124 -26.739 1.00 95.44 188 HIS A N 1
ATOM 1464 C CA . HIS A 1 188 ? 7.897 10.320 -26.011 1.00 95.44 188 HIS A CA 1
ATOM 1465 C C . HIS A 1 188 ? 9.078 10.153 -26.980 1.00 95.44 188 HIS A C 1
ATOM 1467 O O . HIS A 1 188 ? 9.022 9.238 -27.803 1.00 95.44 188 HIS A O 1
ATOM 1473 N N . PRO A 1 189 ? 10.168 10.944 -26.879 1.00 96.38 189 PRO A N 1
ATOM 1474 C CA . PRO A 1 189 ? 11.308 10.842 -27.798 1.00 96.38 189 PRO A CA 1
ATOM 1475 C C . PRO A 1 189 ? 11.858 9.418 -27.963 1.00 96.38 189 PRO A C 1
ATOM 1477 O O . PRO A 1 189 ? 12.146 8.995 -29.075 1.00 96.38 189 PRO A O 1
ATOM 1480 N N . GLU A 1 190 ? 11.927 8.652 -26.873 1.00 93.94 190 GLU A N 1
ATOM 1481 C CA . GLU A 1 190 ? 12.369 7.246 -26.897 1.00 93.94 190 GLU A CA 1
ATOM 1482 C C . GLU A 1 190 ? 11.382 6.302 -27.608 1.00 93.94 190 GLU A C 1
ATOM 1484 O O . GLU A 1 190 ? 11.799 5.313 -28.206 1.00 93.94 190 GLU A O 1
ATOM 1489 N N . LEU A 1 191 ? 10.076 6.596 -27.566 1.00 94.50 191 LEU A N 1
ATOM 1490 C CA . LEU A 1 191 ? 9.066 5.832 -28.309 1.00 94.50 191 LEU A CA 1
ATOM 1491 C C . LEU A 1 191 ? 9.135 6.154 -29.804 1.00 94.50 191 LEU A C 1
ATOM 1493 O O . LEU A 1 191 ? 9.064 5.244 -30.623 1.00 94.50 191 LEU A O 1
ATOM 1497 N N . GLU A 1 192 ? 9.343 7.427 -30.150 1.00 95.06 192 GLU A N 1
ATOM 1498 C CA . GLU A 1 192 ? 9.548 7.859 -31.537 1.00 95.06 192 GLU A CA 1
ATOM 1499 C C . GLU A 1 192 ? 10.843 7.284 -32.123 1.00 95.06 192 GLU A C 1
ATOM 1501 O O . GLU A 1 192 ? 10.860 6.818 -33.262 1.00 95.06 192 GLU A O 1
ATOM 1506 N N . TRP A 1 193 ? 11.924 7.263 -31.337 1.00 95.06 193 TRP A N 1
ATOM 1507 C CA . TRP A 1 1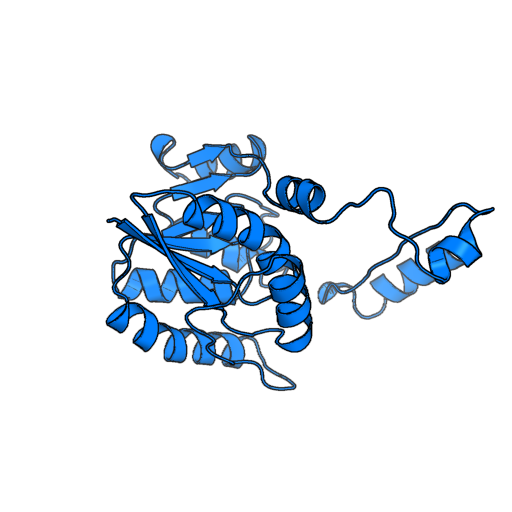93 ? 13.198 6.649 -31.717 1.00 95.06 193 TRP A CA 1
ATOM 1508 C C . TRP A 1 193 ? 13.062 5.140 -31.962 1.00 95.06 193 TRP A C 1
ATOM 1510 O O . TRP A 1 193 ? 13.630 4.616 -32.919 1.00 95.06 193 TRP A O 1
ATOM 1520 N N . ALA A 1 194 ? 12.275 4.444 -31.136 1.00 93.94 194 ALA A N 1
ATOM 1521 C CA . ALA A 1 194 ? 12.078 2.999 -31.221 1.00 93.94 194 ALA A CA 1
ATOM 1522 C C . ALA A 1 194 ? 10.924 2.561 -32.147 1.00 93.94 194 ALA A C 1
ATOM 1524 O O . ALA A 1 194 ? 10.657 1.362 -32.225 1.00 93.94 194 ALA A O 1
ATOM 1525 N N . LYS A 1 195 ? 10.237 3.482 -32.841 1.00 94.12 195 LYS A N 1
ATOM 1526 C CA . LYS A 1 195 ? 8.958 3.216 -33.537 1.00 94.12 195 LYS A CA 1
ATOM 1527 C C . LYS A 1 195 ? 8.999 2.071 -34.559 1.00 94.12 195 LYS A C 1
ATOM 1529 O O . LYS A 1 195 ? 8.017 1.354 -34.717 1.00 94.12 195 LYS A O 1
ATOM 1534 N N . ASP A 1 196 ? 10.140 1.884 -35.223 1.00 95.50 196 ASP A N 1
ATOM 1535 C CA . ASP A 1 196 ? 10.343 0.868 -36.265 1.00 95.50 196 ASP A CA 1
ATOM 1536 C C . ASP A 1 196 ? 10.976 -0.423 -35.700 1.00 95.50 196 ASP A C 1
ATOM 1538 O O . ASP A 1 196 ? 11.468 -1.277 -36.438 1.00 95.50 196 ASP A O 1
ATOM 1542 N N . SER A 1 197 ? 11.010 -0.568 -34.370 1.00 93.31 197 SER A N 1
ATOM 1543 C CA . SER A 1 197 ? 11.650 -1.669 -33.646 1.00 93.31 197 SER A CA 1
ATOM 1544 C C . SER A 1 197 ? 10.727 -2.289 -32.595 1.00 93.31 197 SER A C 1
ATOM 1546 O O . SER A 1 197 ? 9.739 -1.709 -32.152 1.00 93.31 197 SER A O 1
ATOM 1548 N N . ARG A 1 198 ? 11.069 -3.501 -32.143 1.00 92.12 198 ARG A N 1
ATOM 1549 C CA . ARG A 1 198 ? 10.436 -4.096 -30.957 1.00 92.12 198 ARG A CA 1
ATOM 1550 C C . ARG A 1 198 ? 11.092 -3.518 -29.706 1.00 92.12 198 ARG A C 1
ATOM 1552 O O . ARG A 1 198 ? 12.261 -3.797 -29.450 1.00 92.12 198 ARG A O 1
ATOM 1559 N N . LEU A 1 199 ? 10.342 -2.743 -28.927 1.00 91.38 199 LEU A N 1
ATOM 1560 C CA . LEU A 1 199 ? 10.828 -2.148 -27.685 1.00 91.38 199 LEU A CA 1
ATOM 1561 C C . LEU A 1 199 ? 10.816 -3.167 -26.534 1.00 91.38 199 LEU A C 1
ATOM 1563 O O . LEU A 1 199 ? 9.779 -3.751 -26.220 1.00 91.38 199 LEU A O 1
ATOM 1567 N N . ILE A 1 200 ? 11.961 -3.342 -25.871 1.00 91.50 200 ILE A N 1
ATOM 1568 C CA . ILE A 1 200 ? 12.082 -4.115 -24.628 1.00 91.50 200 ILE A CA 1
ATOM 1569 C C . ILE A 1 200 ? 12.219 -3.127 -23.465 1.00 91.50 200 ILE A C 1
ATOM 1571 O O . ILE A 1 200 ? 13.217 -2.417 -23.367 1.00 91.50 200 ILE A O 1
ATOM 1575 N N . MET A 1 201 ? 11.233 -3.093 -22.565 1.00 91.31 201 MET A N 1
ATOM 1576 C CA . MET A 1 201 ? 11.261 -2.260 -21.357 1.00 91.31 201 MET A CA 1
ATOM 1577 C C . MET A 1 201 ? 11.741 -3.075 -20.150 1.00 91.31 201 MET A C 1
ATOM 1579 O O . MET A 1 201 ? 11.198 -4.142 -19.864 1.00 91.31 201 MET A O 1
ATOM 1583 N N . ILE A 1 202 ? 12.749 -2.574 -19.429 1.00 90.81 202 ILE A N 1
ATOM 1584 C CA . ILE A 1 202 ? 13.415 -3.304 -18.340 1.00 90.81 202 ILE A CA 1
ATOM 1585 C C . ILE A 1 202 ? 13.472 -2.438 -17.083 1.00 90.81 202 ILE A C 1
ATOM 1587 O O . ILE A 1 202 ? 13.913 -1.294 -17.123 1.00 90.81 202 ILE A O 1
ATOM 1591 N N . THR A 1 203 ? 13.084 -3.011 -15.942 1.00 90.81 203 THR A N 1
ATOM 1592 C CA . THR A 1 203 ? 13.270 -2.394 -14.622 1.00 90.81 203 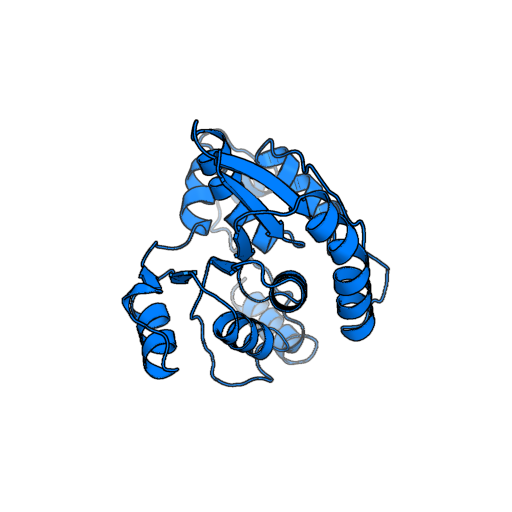THR A CA 1
ATOM 1593 C C . THR A 1 203 ? 13.796 -3.433 -13.634 1.00 90.81 203 THR A C 1
ATOM 1595 O O . THR A 1 203 ? 13.183 -4.489 -13.487 1.00 90.81 203 THR A O 1
ATOM 1598 N N . ALA A 1 204 ? 14.884 -3.138 -12.920 1.00 88.25 204 ALA A N 1
ATOM 1599 C CA . ALA A 1 204 ? 15.454 -4.019 -11.896 1.00 88.25 204 ALA A CA 1
ATOM 1600 C C . ALA A 1 204 ? 15.853 -3.199 -10.661 1.00 88.25 204 ALA A C 1
ATOM 1602 O O . ALA A 1 204 ? 16.676 -2.296 -10.760 1.00 88.25 204 ALA A O 1
ATOM 1603 N N . HIS A 1 205 ? 15.238 -3.479 -9.510 1.00 82.00 205 HIS A N 1
ATOM 1604 C CA . HIS A 1 205 ? 15.410 -2.665 -8.293 1.00 82.00 205 HIS A CA 1
ATOM 1605 C C . HIS A 1 205 ? 15.314 -3.458 -6.982 1.00 82.00 205 HIS A C 1
ATOM 1607 O O . HIS A 1 205 ? 15.400 -2.878 -5.903 1.00 82.00 205 HIS A O 1
ATOM 1613 N N . ARG A 1 206 ? 15.106 -4.775 -7.054 1.00 80.12 206 ARG A N 1
ATOM 1614 C CA . ARG A 1 206 ? 14.978 -5.616 -5.863 1.00 80.12 206 ARG A CA 1
ATOM 1615 C C . ARG A 1 206 ? 16.302 -5.701 -5.105 1.00 80.12 206 ARG A C 1
ATOM 1617 O O . ARG A 1 206 ? 17.347 -5.898 -5.727 1.00 80.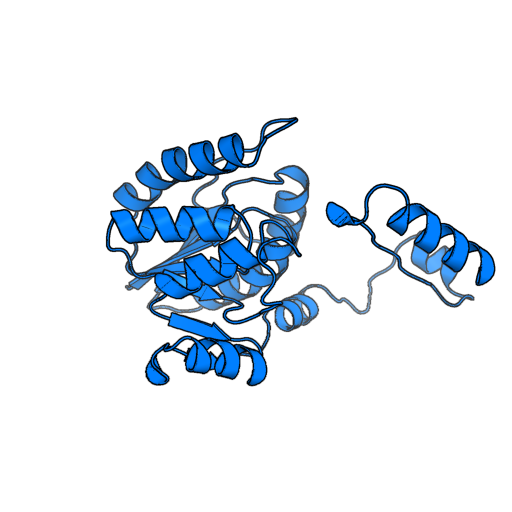12 206 ARG A O 1
ATOM 1624 N N . ARG A 1 207 ? 16.250 -5.576 -3.777 1.00 76.19 207 ARG A N 1
ATOM 1625 C CA . ARG A 1 207 ? 17.444 -5.512 -2.921 1.00 76.19 207 ARG A CA 1
ATOM 1626 C C . ARG A 1 207 ? 18.241 -6.811 -2.965 1.00 76.19 207 ARG A C 1
ATOM 1628 O O . ARG A 1 207 ? 19.462 -6.769 -3.064 1.00 76.19 207 ARG A O 1
ATOM 1635 N N . GLU A 1 208 ? 17.548 -7.944 -2.955 1.00 77.06 208 GLU A N 1
ATOM 1636 C CA . GLU A 1 208 ? 18.124 -9.287 -3.027 1.00 77.06 208 GLU A CA 1
ATOM 1637 C C . GLU A 1 208 ? 18.792 -9.595 -4.375 1.00 77.06 208 GLU A C 1
ATOM 1639 O O . GLU A 1 208 ? 19.599 -10.514 -4.470 1.00 77.06 208 GLU A O 1
ATOM 1644 N N . ASN A 1 209 ? 18.496 -8.808 -5.415 1.00 84.12 209 ASN A N 1
ATOM 1645 C CA . ASN A 1 209 ? 19.074 -8.997 -6.742 1.00 84.12 209 ASN A CA 1
ATOM 1646 C C . ASN A 1 209 ? 20.370 -8.202 -6.962 1.00 84.12 209 ASN A C 1
ATOM 1648 O O . ASN A 1 209 ? 21.007 -8.378 -8.001 1.00 84.12 209 ASN A O 1
ATOM 1652 N N . LEU A 1 210 ? 20.773 -7.328 -6.031 1.00 85.81 210 LEU A N 1
ATOM 1653 C CA . LEU A 1 210 ? 22.020 -6.569 -6.150 1.00 85.81 210 LEU A CA 1
ATOM 1654 C C . LEU A 1 210 ? 23.233 -7.518 -6.161 1.00 85.81 210 LEU A C 1
ATOM 1656 O O . LEU A 1 210 ? 23.363 -8.387 -5.304 1.00 85.81 210 LEU A O 1
ATOM 1660 N N . GLY A 1 211 ? 24.137 -7.333 -7.127 1.00 91.62 211 GLY A N 1
ATOM 166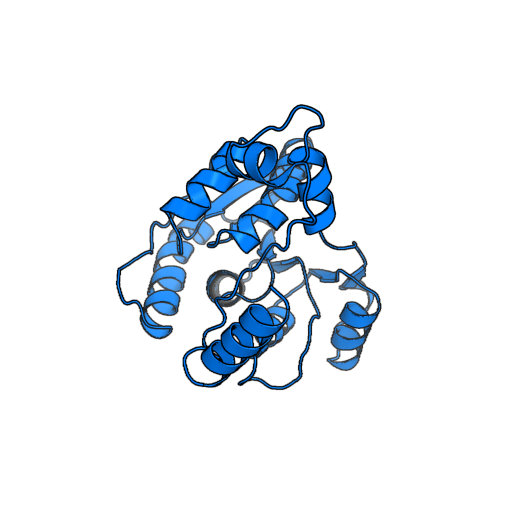1 C CA . GLY A 1 211 ? 25.325 -8.173 -7.305 1.00 91.62 211 GLY A CA 1
ATOM 1662 C C . GLY A 1 211 ? 25.157 -9.224 -8.405 1.00 91.62 211 GLY A C 1
ATOM 1663 O O . GLY A 1 211 ? 24.715 -8.908 -9.512 1.00 91.62 211 GLY A O 1
ATOM 1664 N N . GLU A 1 212 ? 25.540 -10.469 -8.116 1.00 94.12 212 GLU A N 1
ATOM 1665 C CA . GLU A 1 212 ? 25.606 -11.545 -9.118 1.00 94.12 212 GLU A CA 1
ATOM 1666 C C . GLU A 1 212 ? 24.278 -11.824 -9.852 1.00 94.12 212 GLU A C 1
ATOM 1668 O O . GLU A 1 212 ? 24.319 -12.026 -11.074 1.00 94.12 212 GLU A O 1
ATOM 1673 N N . PRO A 1 213 ? 23.094 -11.781 -9.199 1.00 92.56 213 PRO A N 1
ATOM 1674 C CA . PRO A 1 213 ? 21.829 -11.965 -9.907 1.00 92.56 213 PRO A CA 1
ATOM 1675 C C . PRO A 1 213 ? 21.624 -10.911 -11.003 1.00 92.56 213 PRO A C 1
ATOM 1677 O O . PRO A 1 213 ? 21.340 -11.257 -12.150 1.00 92.56 213 PRO A O 1
ATOM 1680 N N . MET A 1 214 ? 21.842 -9.631 -10.690 1.00 94.56 214 MET A N 1
ATOM 1681 C CA . MET A 1 214 ? 21.711 -8.535 -11.652 1.00 94.56 214 MET A CA 1
ATOM 1682 C C . MET A 1 214 ? 22.764 -8.608 -12.768 1.00 94.56 214 MET A C 1
ATOM 1684 O O . MET A 1 214 ? 22.435 -8.388 -13.935 1.00 94.56 214 MET A O 1
ATOM 1688 N N . HIS A 1 215 ? 24.003 -9.000 -12.452 1.00 94.00 215 HIS A N 1
ATOM 1689 C CA . HIS A 1 215 ? 25.038 -9.229 -13.466 1.00 94.00 215 HIS A CA 1
ATOM 1690 C C . HIS A 1 215 ? 24.636 -10.339 -14.454 1.00 94.00 215 HIS A C 1
ATOM 1692 O O . HIS A 1 215 ? 24.815 -10.212 -15.669 1.00 94.00 215 HIS A O 1
ATOM 1698 N N . SER A 1 216 ? 24.029 -11.414 -13.953 1.00 94.88 216 SER A N 1
ATOM 1699 C CA . SER A 1 216 ? 23.504 -12.498 -14.783 1.00 94.88 216 SER A CA 1
ATOM 1700 C C . SER A 1 216 ? 22.322 -12.053 -15.653 1.00 94.88 216 SER A C 1
ATOM 1702 O O . SER A 1 216 ? 22.306 -12.366 -16.846 1.00 94.88 216 SER A O 1
ATOM 1704 N N . MET A 1 217 ? 21.390 -11.258 -15.110 1.00 94.81 217 MET A N 1
ATOM 1705 C CA . MET A 1 217 ? 20.282 -10.667 -15.877 1.00 94.81 217 MET A CA 1
ATOM 1706 C C . MET A 1 217 ? 20.803 -9.829 -17.051 1.00 94.81 217 MET A C 1
ATOM 1708 O O . MET A 1 217 ? 20.407 -10.053 -18.195 1.00 94.81 217 MET A O 1
ATOM 1712 N N . PHE A 1 218 ? 21.738 -8.908 -16.801 1.00 95.06 218 PHE A N 1
ATOM 1713 C CA . PHE A 1 218 ? 22.265 -8.020 -17.841 1.00 95.06 218 PHE A CA 1
ATOM 1714 C C . PHE A 1 218 ? 23.087 -8.758 -18.902 1.00 95.06 218 PHE A C 1
ATOM 1716 O O . PHE A 1 218 ? 22.995 -8.420 -20.083 1.00 95.06 218 PHE A O 1
ATOM 1723 N N . ARG A 1 219 ? 23.825 -9.815 -18.531 1.00 95.81 219 ARG A N 1
ATOM 1724 C CA . ARG A 1 219 ? 24.489 -10.688 -19.515 1.00 95.81 219 ARG A CA 1
ATOM 1725 C C . ARG A 1 219 ? 23.490 -11.400 -20.423 1.00 95.81 219 ARG A C 1
ATOM 1727 O O . ARG A 1 219 ? 23.748 -11.510 -21.618 1.00 95.81 219 ARG A O 1
ATOM 1734 N N . ALA A 1 220 ? 22.371 -11.880 -19.883 1.00 95.31 220 ALA A N 1
ATOM 1735 C CA . ALA A 1 220 ? 21.333 -12.525 -20.683 1.00 95.31 220 ALA A CA 1
ATOM 1736 C C . ALA A 1 220 ? 20.662 -11.533 -21.645 1.00 95.31 220 ALA A C 1
ATOM 1738 O O . ALA A 1 220 ? 20.545 -11.831 -22.830 1.00 95.31 220 ALA A O 1
ATOM 1739 N N . ILE A 1 221 ? 20.310 -10.337 -21.160 1.00 93.19 221 ILE A N 1
ATOM 1740 C CA . ILE A 1 221 ? 19.713 -9.266 -21.973 1.00 93.19 221 ILE A CA 1
ATOM 1741 C C . ILE A 1 221 ? 20.645 -8.876 -23.125 1.00 93.19 221 ILE A C 1
ATOM 1743 O O . ILE A 1 221 ? 20.224 -8.842 -24.275 1.00 93.19 221 ILE A O 1
ATOM 1747 N N . ARG A 1 222 ? 21.939 -8.688 -22.847 1.00 93.19 222 ARG A N 1
ATOM 1748 C CA . ARG A 1 222 ? 22.937 -8.354 -23.874 1.00 93.19 222 ARG A CA 1
ATOM 1749 C C . ARG A 1 222 ? 23.065 -9.410 -24.980 1.00 93.19 222 ARG A C 1
ATOM 1751 O O . ARG A 1 222 ? 23.544 -9.084 -26.054 1.00 93.19 222 ARG A O 1
ATOM 1758 N N . ARG A 1 223 ? 22.697 -10.671 -24.729 1.00 93.19 223 ARG A N 1
ATOM 1759 C CA . ARG A 1 223 ? 22.757 -11.744 -25.741 1.00 93.19 223 ARG A CA 1
ATOM 1760 C C . ARG A 1 223 ? 21.556 -11.759 -26.686 1.00 93.19 223 ARG A C 1
ATOM 1762 O O . ARG A 1 223 ? 21.633 -12.432 -27.708 1.00 93.19 223 ARG A O 1
ATOM 1769 N N . VAL A 1 224 ? 20.450 -11.120 -26.302 1.00 84.06 224 VAL A N 1
ATOM 1770 C CA . VAL A 1 224 ? 19.203 -11.070 -27.085 1.00 84.06 224 VAL A CA 1
ATOM 1771 C C . VAL A 1 224 ? 18.945 -9.699 -27.717 1.00 84.06 224 VAL A C 1
ATOM 1773 O O . VAL A 1 224 ? 18.019 -9.585 -28.518 1.00 84.06 224 VAL A O 1
ATOM 1776 N N . MET A 1 225 ? 19.742 -8.690 -27.348 1.00 72.19 225 MET A N 1
ATOM 1777 C CA . MET A 1 225 ? 19.890 -7.419 -28.067 1.00 72.19 225 MET A CA 1
ATOM 1778 C C . MET A 1 225 ? 20.892 -7.578 -29.207 1.00 72.19 225 MET A C 1
ATOM 1780 O O . MET A 1 225 ? 20.627 -7.003 -30.281 1.00 72.19 225 MET A O 1
#